Protein AF-A0A968VYE6-F1 (afdb_monomer)

Nearest PDB structures (foldseek):
  5a42-assembly1_A  TM=6.816E-01  e=8.548E-11  Escherichia coli K-12
  8oq3-assembly1_D  TM=4.660E-01  e=2.026E-05  Homo sapiens
  3pvm-assembly2_C  TM=3.389E-01  e=1.566E-04  Homo sapiens
  5i5k-assembly1_B  TM=4.765E-01  e=7.144E-03  Homo sapiens
  3cu7-assembly3_A  TM=3.203E-01  e=6.344E-04  Homo sapiens

pLDDT: mean 84.76, std 14.35, range [41.06, 97.88]

Secondary structure (DSSP, 8-state):
--SEEEEEEP---SEEEEEEEE-SS-EEEEEEEEE-SS-EEEEEE--GGG-SEEEEEEEEE--SS---SSS-SEEEEEEEEE---GGGB--EEEE--SS--TTSEEEEEEEETT---EEEEEEEEEHHHHHTTTPPPP-HHHHHTPPPP--PPP---HHHHH-SS------PPPP----PPPPPPPP--------EEEEEEEEE-TT-EEEEEEE--S--S-EEEEEEEEETTEEEEEEEEE-

Mean predicted aligned error: 10.65 Å

Radius of gyration: 27.83 Å; Cα contacts (8 Å, |Δi|>4): 464; chains: 1; bounding box: 54×51×74 Å

Foldseek 3Di:
DFDKDKAKDPQPAWWKKWKWKAAQPDTPDIDIDTDHGDIDMDIDTDDPVQAQKIKIKIKTAHDPPDDPDPDQRIDIDIDMDGDDDPVQAWAKDWDWDQADDAQDKTKIKIATPQQDKKWKKKKKWFVVVCVVVVNDQDWVLCVLRPGRDNNDDDDDCSCVVVDPDDDDDDDDDDDDDDDDDDDDDDDDDPDDDTDIDMDDRDIRHGPDMDMDIDHHHPDDHKMKMKMWIDDPSHTYIDIDMHD

Structure (mmCIF, N/CA/C/O backbone):
data_AF-A0A968VYE6-F1
#
_entry.id   AF-A0A968VYE6-F1
#
loop_
_atom_site.group_PDB
_atom_site.id
_atom_site.type_symbol
_atom_site.label_atom_id
_atom_site.label_alt_id
_atom_site.label_comp_id
_atom_site.label_asym_id
_atom_site.label_entity_id
_atom_site.label_seq_id
_atom_site.pdbx_PDB_ins_code
_atom_site.Cartn_x
_atom_site.Cartn_y
_atom_site.Cartn_z
_atom_site.occupancy
_atom_site.B_iso_or_equiv
_atom_site.auth_seq_id
_atom_site.auth_comp_id
_atom_site.auth_asym_id
_atom_site.auth_atom_id
_atom_site.pdbx_PDB_model_num
ATOM 1 N N . MET A 1 1 ? 4.631 9.268 -4.731 1.00 83.56 1 MET A N 1
ATOM 2 C CA . MET A 1 1 ? 4.180 9.920 -5.988 1.00 83.56 1 MET A CA 1
ATOM 3 C C . MET A 1 1 ? 4.784 11.310 -6.104 1.00 83.56 1 MET A C 1
ATOM 5 O O . MET A 1 1 ? 5.168 11.874 -5.091 1.00 83.56 1 MET A O 1
ATOM 9 N N . GLY A 1 2 ? 4.872 11.872 -7.310 1.00 85.38 2 GLY A N 1
ATOM 10 C CA . GLY A 1 2 ? 5.348 13.242 -7.545 1.00 85.38 2 GLY A CA 1
ATOM 11 C C . GLY A 1 2 ? 6.871 13.412 -7.574 1.00 85.38 2 GLY A C 1
ATOM 12 O O . GLY A 1 2 ? 7.346 14.407 -8.118 1.00 85.38 2 GLY A O 1
ATOM 13 N N . GLU A 1 3 ? 7.612 12.435 -7.058 1.00 89.88 3 GLU A N 1
ATOM 14 C CA . GLU A 1 3 ? 9.075 12.385 -7.074 1.00 89.88 3 GLU A CA 1
ATOM 15 C C . GLU A 1 3 ? 9.629 12.033 -8.462 1.00 89.88 3 GLU A C 1
ATOM 17 O O . GLU A 1 3 ? 8.974 11.361 -9.269 1.00 89.88 3 GLU A O 1
ATOM 22 N N . GLU A 1 4 ? 10.848 12.498 -8.740 1.00 93.44 4 GLU A N 1
ATOM 23 C CA . GLU A 1 4 ? 11.589 12.107 -9.936 1.00 93.44 4 GLU A CA 1
ATOM 24 C C . GLU A 1 4 ? 12.325 10.790 -9.678 1.00 93.44 4 GLU A C 1
ATOM 26 O O . GLU A 1 4 ? 13.185 10.688 -8.804 1.00 93.44 4 GLU A O 1
ATOM 31 N N . VAL A 1 5 ? 11.999 9.781 -10.476 1.00 93.38 5 VAL A N 1
ATOM 32 C CA . VAL A 1 5 ? 12.692 8.499 -10.484 1.00 93.38 5 VAL A CA 1
ATOM 33 C C . VAL A 1 5 ? 13.907 8.617 -11.389 1.00 93.38 5 VAL A C 1
ATOM 35 O O . VAL A 1 5 ? 13.796 9.053 -12.533 1.00 93.38 5 VAL A O 1
ATOM 38 N N . GLN A 1 6 ? 15.064 8.196 -10.886 1.00 93.56 6 GLN A N 1
ATOM 39 C CA . GLN A 1 6 ? 16.345 8.288 -11.575 1.00 93.56 6 GLN A CA 1
ATOM 40 C C . GLN A 1 6 ? 16.990 6.903 -11.688 1.00 93.56 6 GLN A C 1
ATOM 42 O O . GLN A 1 6 ? 17.335 6.282 -10.686 1.00 93.56 6 GLN A O 1
ATOM 47 N N . ILE A 1 7 ? 17.165 6.417 -12.918 1.00 91.56 7 ILE A N 1
ATOM 48 C CA . ILE A 1 7 ? 17.701 5.082 -13.209 1.00 91.56 7 ILE A CA 1
ATOM 49 C C . ILE A 1 7 ? 19.026 5.228 -13.935 1.00 91.56 7 ILE A C 1
ATOM 51 O O . ILE A 1 7 ? 19.075 5.710 -15.067 1.00 91.56 7 ILE A O 1
ATOM 55 N N . LYS A 1 8 ? 20.101 4.778 -13.292 1.00 91.56 8 LYS A N 1
ATOM 56 C CA . LYS A 1 8 ? 21.429 4.731 -13.904 1.00 91.56 8 LYS A CA 1
ATOM 57 C C . LYS A 1 8 ? 21.532 3.521 -14.822 1.00 91.56 8 LYS A C 1
ATOM 59 O O . LYS A 1 8 ? 21.244 2.397 -14.418 1.00 91.56 8 LYS A O 1
ATOM 64 N N . LEU A 1 9 ? 21.957 3.762 -16.054 1.00 88.06 9 LEU A N 1
ATOM 65 C CA . LEU A 1 9 ? 22.190 2.725 -17.043 1.00 88.06 9 LEU A CA 1
ATOM 66 C C . LEU A 1 9 ? 23.624 2.189 -16.909 1.00 88.06 9 LEU A C 1
ATOM 68 O O . LEU A 1 9 ? 24.560 2.982 -16.763 1.00 88.06 9 LEU A O 1
ATOM 72 N N . PRO A 1 10 ? 23.832 0.864 -16.997 1.00 82.38 10 PRO A N 1
ATOM 73 C CA . PRO A 1 10 ? 25.169 0.291 -17.082 1.00 82.38 10 PRO A CA 1
ATOM 74 C C . PRO A 1 10 ? 25.929 0.812 -18.306 1.00 82.38 10 PRO A C 1
ATOM 76 O O . PRO A 1 10 ? 25.328 1.107 -19.344 1.00 82.38 10 PRO A O 1
ATOM 79 N N . LYS A 1 11 ? 27.265 0.851 -18.217 1.00 81.25 11 LYS A N 1
ATOM 80 C CA . LYS A 1 11 ? 28.157 1.278 -19.308 1.00 81.25 11 LYS A CA 1
ATOM 81 C C . LYS A 1 11 ? 28.069 0.311 -20.496 1.00 81.25 11 LYS A C 1
ATOM 83 O O . LYS A 1 11 ? 28.798 -0.679 -20.580 1.00 81.25 11 LYS A O 1
ATOM 88 N N . SER A 1 12 ? 27.157 0.611 -21.413 1.00 74.50 12 SER A N 1
ATOM 89 C CA . SER A 1 12 ? 26.724 -0.262 -22.512 1.00 74.50 12 SER A CA 1
ATOM 90 C C . SER A 1 12 ? 27.320 0.122 -23.875 1.00 74.50 12 SER A C 1
ATOM 92 O O . SER A 1 12 ? 27.357 -0.737 -24.747 1.00 74.50 12 SER A O 1
ATOM 94 N N . GLY A 1 13 ? 27.917 1.315 -24.005 1.00 81.50 13 GLY A N 1
ATOM 95 C CA . GLY A 1 13 ? 28.489 1.833 -25.260 1.00 81.50 13 GLY A CA 1
ATOM 96 C C . GLY A 1 13 ? 27.472 2.650 -26.065 1.00 81.50 13 GLY A C 1
ATOM 97 O O . GLY A 1 13 ? 26.336 2.832 -25.628 1.00 81.50 13 GLY A O 1
ATOM 98 N N . VAL A 1 14 ? 27.852 3.155 -27.240 1.00 87.50 14 VAL A N 1
ATOM 99 C CA . VAL A 1 14 ? 26.938 3.959 -28.074 1.00 87.50 14 VAL A CA 1
ATOM 100 C C . VAL A 1 14 ? 25.758 3.115 -28.561 1.00 87.50 14 VAL A C 1
ATOM 102 O O . VAL A 1 14 ? 25.940 1.986 -29.005 1.00 87.50 14 VAL A O 1
ATOM 105 N N . GLY A 1 15 ? 24.535 3.633 -28.490 1.00 88.94 15 GLY A N 1
ATOM 106 C CA . GLY A 1 15 ? 23.352 2.946 -29.015 1.00 88.94 15 GLY A CA 1
ATOM 107 C C . GLY A 1 15 ? 22.057 3.663 -28.670 1.00 88.94 15 GLY A C 1
ATOM 108 O O . GLY A 1 15 ? 22.067 4.842 -28.326 1.00 88.94 15 GLY A O 1
ATOM 109 N N . ARG A 1 16 ? 20.931 2.955 -28.755 1.00 92.12 16 ARG A N 1
ATOM 110 C CA . ARG A 1 16 ? 19.620 3.490 -28.361 1.00 92.12 16 ARG A CA 1
ATOM 111 C C . ARG A 1 16 ? 18.963 2.582 -27.339 1.00 92.12 16 ARG A C 1
ATOM 113 O O . ARG A 1 16 ? 19.043 1.364 -27.445 1.00 92.12 16 ARG A O 1
ATOM 120 N N . VAL A 1 17 ? 18.300 3.182 -26.362 1.00 93.44 17 VAL A N 1
ATOM 121 C CA . VAL A 1 17 ? 17.559 2.491 -25.309 1.00 93.44 17 VAL A CA 1
ATOM 122 C C . VAL A 1 17 ? 16.081 2.791 -25.483 1.00 93.44 17 VAL A C 1
ATOM 124 O O . VAL A 1 17 ? 15.668 3.948 -25.411 1.00 93.44 17 VAL A O 1
ATOM 127 N N . LEU A 1 18 ? 15.280 1.754 -25.703 1.00 93.94 18 LEU A N 1
ATOM 128 C CA . LEU A 1 18 ? 13.836 1.822 -25.539 1.00 93.94 18 LEU A CA 1
ATOM 129 C C . LEU A 1 18 ? 13.527 1.660 -24.054 1.00 93.94 18 LEU A C 1
ATOM 131 O O . LEU A 1 18 ? 13.816 0.618 -23.464 1.00 93.94 18 LEU A O 1
ATOM 135 N N . VAL A 1 19 ? 12.948 2.695 -23.464 1.00 94.81 19 VAL A N 1
ATOM 136 C CA . VAL A 1 19 ? 12.438 2.689 -22.096 1.00 94.81 19 VAL A CA 1
ATOM 137 C C . VAL A 1 19 ? 10.946 2.428 -22.168 1.00 94.81 19 VAL A C 1
ATOM 139 O O . VAL A 1 19 ? 10.239 3.192 -22.816 1.00 94.81 19 VAL A O 1
ATOM 142 N N . SER A 1 20 ? 10.475 1.379 -21.503 1.00 94.31 20 SER A N 1
ATOM 143 C CA . SER A 1 20 ? 9.052 1.088 -21.322 1.00 94.31 20 SER A CA 1
ATOM 144 C C . SER A 1 20 ? 8.751 1.019 -19.830 1.00 94.31 20 SER A C 1
ATOM 146 O O . SER A 1 20 ? 9.426 0.320 -19.079 1.00 94.31 20 SER A O 1
ATOM 148 N N . ILE A 1 21 ? 7.781 1.807 -19.385 1.00 94.88 21 ILE A N 1
ATOM 149 C CA . ILE A 1 21 ? 7.281 1.832 -18.014 1.00 94.88 21 ILE A CA 1
ATOM 150 C C . ILE A 1 21 ? 5.950 1.097 -18.032 1.00 94.88 21 ILE A C 1
ATOM 152 O O . ILE A 1 21 ? 5.020 1.495 -18.733 1.00 94.88 21 ILE A O 1
ATOM 156 N N . GLU A 1 22 ? 5.876 0.013 -17.281 1.00 92.50 22 GLU A N 1
ATOM 157 C CA . GLU A 1 22 ? 4.854 -1.015 -17.418 1.00 92.50 22 GLU A CA 1
ATOM 158 C C . GLU A 1 22 ? 4.248 -1.327 -16.050 1.00 92.50 22 GLU A C 1
ATOM 160 O O . GLU A 1 22 ? 4.963 -1.447 -15.058 1.00 92.50 22 GLU A O 1
ATOM 165 N N . SER A 1 23 ? 2.926 -1.444 -15.969 1.00 87.19 23 SER A N 1
ATOM 166 C CA . SER A 1 23 ? 2.232 -1.944 -14.779 1.00 87.19 23 SER A CA 1
ATOM 167 C C . SER A 1 23 ? 1.905 -3.432 -14.934 1.00 87.19 23 SER A C 1
ATOM 169 O O . SER A 1 23 ? 2.322 -4.081 -15.897 1.00 87.19 23 SER A O 1
ATOM 171 N N . GLY A 1 24 ? 1.122 -3.994 -14.008 1.00 80.38 24 GLY A N 1
ATOM 172 C CA . GLY A 1 24 ? 0.641 -5.365 -14.144 1.00 80.38 24 GLY A CA 1
ATOM 173 C C . GLY A 1 24 ? -0.252 -5.606 -15.365 1.00 80.38 24 GLY A C 1
ATOM 174 O O . GLY A 1 24 ? -0.393 -6.745 -15.792 1.00 80.38 24 GLY A O 1
ATOM 175 N N . SER A 1 25 ? -0.831 -4.566 -15.968 1.00 81.00 25 SER A N 1
ATOM 176 C CA . SER A 1 25 ? -1.829 -4.725 -17.038 1.00 81.00 25 SER A CA 1
ATOM 177 C C . SER A 1 25 ? -1.671 -3.783 -18.228 1.00 81.00 25 SER A C 1
ATOM 179 O O . SER A 1 25 ? -2.252 -4.045 -19.281 1.00 81.00 25 SER A O 1
ATOM 181 N N . LYS A 1 26 ? -0.903 -2.694 -18.103 1.00 88.19 26 LYS A N 1
ATOM 182 C CA . LYS A 1 26 ? -0.771 -1.689 -19.163 1.00 88.19 26 LYS A CA 1
ATOM 183 C C . LYS A 1 26 ? 0.632 -1.111 -19.251 1.00 88.19 26 LYS A C 1
ATOM 185 O O . LYS A 1 26 ? 1.333 -0.957 -18.254 1.00 88.19 26 LYS A O 1
ATOM 190 N N . MET A 1 27 ? 1.008 -0.716 -20.459 1.00 90.50 27 MET A N 1
ATOM 191 C CA . MET A 1 27 ? 2.173 0.130 -20.680 1.00 90.50 27 MET A CA 1
ATOM 192 C C . MET A 1 27 ? 1.781 1.575 -20.361 1.00 90.50 27 MET A C 1
ATOM 194 O O . MET A 1 27 ? 0.902 2.139 -21.009 1.00 90.50 27 MET A O 1
ATOM 198 N N . VAL A 1 28 ? 2.408 2.153 -19.340 1.00 92.06 28 VAL A N 1
ATOM 199 C CA . VAL A 1 28 ? 2.155 3.522 -18.871 1.00 92.06 28 VAL A CA 1
ATOM 200 C C . VAL A 1 28 ? 2.821 4.532 -19.801 1.00 92.06 28 VAL A C 1
ATOM 202 O O . VAL A 1 28 ? 2.221 5.536 -20.172 1.00 92.06 28 VAL A O 1
ATOM 205 N N . GLN A 1 29 ? 4.067 4.268 -20.194 1.00 92.75 29 GLN A N 1
ATOM 206 C CA . GLN A 1 29 ? 4.830 5.154 -21.068 1.00 92.75 29 GLN A CA 1
ATOM 207 C C . GLN A 1 29 ? 5.914 4.365 -21.798 1.00 92.75 29 GLN A C 1
ATOM 209 O O . GLN A 1 29 ? 6.529 3.481 -21.209 1.00 92.75 29 GLN A O 1
ATOM 214 N N . ALA A 1 30 ? 6.203 4.723 -23.048 1.00 94.25 30 ALA A N 1
ATOM 215 C CA . ALA A 1 30 ? 7.386 4.237 -23.746 1.00 94.25 30 ALA A CA 1
ATOM 216 C C . ALA A 1 30 ? 8.053 5.350 -24.553 1.00 94.25 30 ALA A C 1
ATOM 218 O O . ALA A 1 30 ? 7.375 6.187 -25.150 1.00 94.25 30 ALA A O 1
ATOM 219 N N . PHE A 1 31 ? 9.383 5.377 -24.560 1.00 94.75 31 PHE A N 1
ATOM 220 C CA . PHE A 1 31 ? 10.159 6.352 -25.322 1.00 94.75 31 PHE A CA 1
ATOM 221 C C . PHE A 1 31 ? 11.573 5.855 -25.613 1.00 94.75 31 PHE A C 1
ATOM 223 O O . PHE A 1 31 ? 12.133 5.026 -24.897 1.00 94.75 31 PHE A O 1
ATOM 230 N N . TRP A 1 32 ? 12.165 6.399 -26.672 1.00 93.75 32 TRP A N 1
ATOM 231 C CA . TRP A 1 32 ? 13.559 6.152 -27.017 1.00 93.75 32 TRP A CA 1
ATOM 232 C C . TRP A 1 32 ? 14.469 7.190 -26.374 1.00 93.75 32 TRP A C 1
ATOM 234 O O . TRP A 1 32 ? 14.150 8.379 -26.347 1.00 93.75 32 TRP A O 1
ATOM 244 N N . LYS A 1 33 ? 15.635 6.739 -25.921 1.00 92.56 33 LYS A N 1
ATOM 245 C CA . LYS A 1 33 ? 16.728 7.586 -25.459 1.00 92.56 33 LYS A CA 1
ATOM 246 C C . LYS A 1 33 ? 18.030 7.151 -26.117 1.00 92.56 33 LYS A C 1
ATOM 248 O O . LYS A 1 33 ? 18.324 5.960 -26.183 1.00 92.56 33 LYS A O 1
ATOM 253 N N . ASP A 1 34 ? 18.809 8.112 -26.590 1.00 90.75 34 ASP A N 1
ATOM 254 C CA . ASP A 1 34 ? 20.142 7.826 -27.109 1.00 90.75 34 ASP A CA 1
ATOM 255 C C . ASP A 1 34 ? 21.107 7.557 -25.942 1.00 90.75 34 ASP A C 1
ATOM 257 O O . ASP A 1 34 ? 21.011 8.177 -24.880 1.00 90.75 34 ASP A O 1
ATOM 261 N N . ASN A 1 35 ? 22.008 6.597 -26.132 1.00 89.25 35 ASN A N 1
ATOM 262 C CA . ASN A 1 35 ? 22.995 6.161 -25.152 1.00 89.25 35 ASN A CA 1
ATOM 263 C C . ASN A 1 35 ? 24.382 6.524 -25.678 1.00 89.25 35 ASN A C 1
ATOM 265 O O . ASN A 1 35 ? 24.764 6.080 -26.762 1.00 89.25 35 ASN A O 1
ATOM 269 N N . ALA A 1 36 ? 25.117 7.334 -24.924 1.00 85.81 36 ALA A N 1
ATOM 270 C CA . ALA A 1 36 ? 26.491 7.709 -25.241 1.00 85.81 36 ALA A CA 1
ATOM 271 C C . ALA A 1 36 ? 27.499 6.794 -24.525 1.00 85.81 36 ALA A C 1
ATOM 273 O O . ALA A 1 36 ? 27.137 6.000 -23.655 1.00 85.81 36 ALA A O 1
ATOM 274 N N . GLU A 1 37 ? 28.784 6.913 -24.854 1.00 79.56 37 GLU A N 1
ATOM 275 C CA . GLU A 1 37 ? 29.834 6.293 -24.042 1.00 79.56 37 GLU A CA 1
ATOM 276 C C . GLU A 1 37 ? 29.884 6.916 -22.641 1.00 79.56 37 GLU A C 1
ATOM 278 O O . GLU A 1 37 ? 29.828 8.133 -22.482 1.00 79.56 37 GLU A O 1
ATOM 283 N N . GLY A 1 38 ? 29.994 6.068 -21.614 1.00 80.62 38 GLY A N 1
ATOM 284 C CA . GLY A 1 38 ? 30.024 6.489 -20.213 1.00 80.62 38 GLY A CA 1
ATOM 285 C C . GLY A 1 38 ? 28.731 6.199 -19.450 1.00 80.62 38 GLY A C 1
ATOM 286 O O . GLY A 1 38 ? 28.032 5.220 -19.722 1.00 80.62 38 GLY A O 1
ATOM 287 N N . GLU A 1 39 ? 28.466 7.005 -18.421 1.00 81.38 39 GLU A N 1
ATOM 288 C CA . GLU A 1 39 ? 27.277 6.870 -17.577 1.00 81.38 39 GLU A CA 1
ATOM 289 C C . GLU A 1 39 ? 26.091 7.584 -18.219 1.00 81.38 39 GLU A C 1
ATOM 291 O O . GLU A 1 39 ? 26.138 8.780 -18.494 1.00 81.38 39 GLU A O 1
ATOM 296 N N . ASN A 1 40 ? 25.011 6.839 -18.434 1.00 88.19 40 ASN A N 1
ATOM 297 C CA . ASN A 1 40 ? 23.752 7.376 -18.927 1.00 88.19 40 ASN A CA 1
ATOM 298 C C . ASN A 1 40 ? 22.684 7.172 -17.856 1.00 88.19 40 ASN A C 1
ATOM 300 O O . ASN A 1 40 ? 22.774 6.272 -17.021 1.00 88.19 40 ASN A O 1
ATOM 304 N N . GLN A 1 41 ? 21.649 7.998 -17.890 1.00 91.12 41 GLN A N 1
ATOM 305 C CA . GLN A 1 41 ? 20.571 7.942 -16.915 1.00 91.12 41 GLN A CA 1
ATOM 306 C C . GLN A 1 41 ? 19.230 8.140 -17.599 1.00 91.12 41 GLN A C 1
ATOM 308 O O . GLN A 1 41 ? 19.123 8.939 -18.520 1.00 91.12 41 GLN A O 1
ATOM 313 N N . VAL A 1 42 ? 18.195 7.456 -17.135 1.00 90.94 42 VAL A N 1
ATOM 314 C CA . VAL A 1 42 ? 16.800 7.713 -17.501 1.00 90.94 42 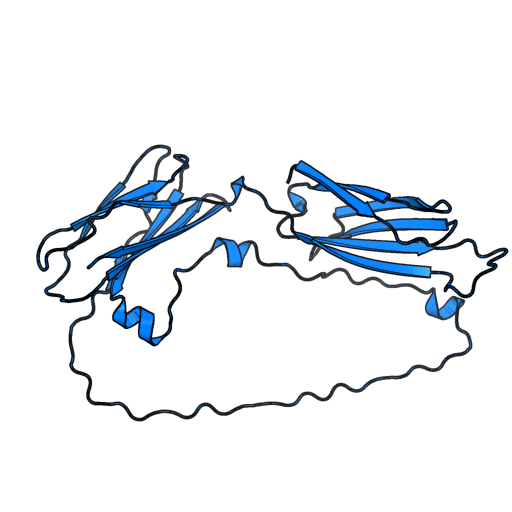VAL A CA 1
ATOM 315 C C . VAL A 1 42 ? 16.113 8.347 -16.301 1.00 90.94 42 VAL A C 1
ATOM 317 O O . VAL A 1 42 ? 16.311 7.886 -15.177 1.00 90.94 42 VAL A O 1
ATOM 320 N N . SER A 1 43 ? 15.318 9.391 -16.527 1.00 92.69 43 SER A N 1
ATOM 321 C CA . SER A 1 43 ? 14.443 9.928 -15.491 1.00 92.69 43 SER A CA 1
ATOM 322 C C . SER A 1 43 ? 13.013 10.082 -15.978 1.00 92.69 43 SER A C 1
ATOM 324 O O . SER A 1 43 ? 12.757 10.274 -17.169 1.00 92.69 43 SER A O 1
ATOM 326 N N . PHE A 1 44 ? 12.079 9.926 -15.047 1.00 92.19 44 PHE A N 1
ATOM 327 C CA . PHE A 1 44 ? 10.657 10.160 -15.253 1.00 92.19 44 PHE A CA 1
ATOM 328 C C . PHE A 1 44 ? 9.999 10.500 -13.917 1.00 92.19 44 PHE A C 1
ATOM 330 O O . PHE A 1 44 ? 10.529 10.203 -12.846 1.00 92.19 44 PHE A O 1
ATOM 337 N N . LYS A 1 45 ? 8.827 11.127 -13.970 1.00 93.81 45 LYS A N 1
ATOM 338 C CA . LYS A 1 45 ? 8.071 11.496 -12.773 1.00 93.81 45 LYS A CA 1
ATOM 339 C C . LYS A 1 45 ? 7.139 10.357 -12.364 1.00 93.81 45 LYS A C 1
ATOM 341 O O . LYS A 1 45 ? 6.398 9.854 -13.204 1.00 93.81 45 LYS A O 1
ATOM 346 N N . ALA A 1 46 ? 7.132 9.993 -11.083 1.00 93.38 46 ALA A N 1
ATOM 347 C CA . ALA A 1 46 ? 6.191 9.011 -10.554 1.00 93.38 46 ALA A CA 1
ATOM 348 C C . ALA A 1 46 ? 4.766 9.594 -10.516 1.00 93.38 46 ALA A C 1
ATOM 350 O O . ALA A 1 46 ? 4.507 10.554 -9.783 1.00 93.38 46 ALA A O 1
ATOM 351 N N . THR A 1 47 ? 3.843 9.025 -11.292 1.00 91.44 47 THR A N 1
ATOM 352 C CA . THR A 1 47 ? 2.432 9.452 -11.359 1.00 91.44 47 THR A CA 1
ATOM 353 C C . THR A 1 47 ? 1.515 8.540 -10.544 1.00 91.44 47 THR A C 1
ATOM 355 O O . THR A 1 47 ? 1.949 7.512 -10.022 1.00 91.44 47 THR A O 1
ATOM 358 N N . GLU A 1 48 ? 0.239 8.921 -10.430 1.00 88.00 48 GLU A N 1
ATOM 359 C CA . GLU A 1 48 ? -0.772 8.148 -9.700 1.00 88.00 48 GLU A CA 1
ATOM 360 C C . GLU A 1 48 ? -0.986 6.748 -10.285 1.00 88.00 48 GLU A C 1
ATOM 362 O O . GLU A 1 48 ? -0.983 5.749 -9.571 1.00 88.00 48 GLU A O 1
ATOM 367 N N . GLU A 1 49 ? -1.031 6.667 -11.615 1.00 88.19 49 GLU A N 1
ATOM 368 C CA . GLU A 1 49 ? -1.214 5.423 -12.366 1.00 88.19 49 GLU A CA 1
ATOM 369 C C . GLU A 1 49 ? -0.094 4.387 -12.185 1.00 88.19 49 GLU A C 1
ATOM 371 O O . GLU A 1 49 ? -0.213 3.271 -12.690 1.00 88.19 49 GLU A O 1
ATOM 376 N N . MET A 1 50 ? 1.009 4.761 -11.529 1.00 91.94 50 MET A N 1
ATOM 377 C CA . MET A 1 50 ? 2.149 3.881 -11.285 1.00 91.94 50 MET A CA 1
ATOM 378 C C . MET A 1 50 ? 2.074 3.154 -9.933 1.00 91.94 50 MET A C 1
ATOM 380 O O . MET A 1 50 ? 2.959 2.355 -9.628 1.00 91.94 50 MET A O 1
ATOM 384 N N . SER A 1 51 ? 1.063 3.439 -9.109 1.00 90.62 51 SER A N 1
ATOM 385 C CA . SER A 1 51 ? 0.829 2.748 -7.837 1.00 90.62 51 SER A CA 1
ATOM 386 C C . SER A 1 51 ? 0.027 1.459 -8.050 1.00 90.62 51 SER A C 1
ATOM 388 O O . SER A 1 51 ? -0.865 1.457 -8.897 1.00 90.62 51 SER A O 1
ATOM 390 N N . PRO A 1 52 ? 0.311 0.365 -7.314 1.00 91.56 52 PRO A N 1
ATOM 391 C CA . PRO A 1 52 ? 1.274 0.230 -6.206 1.00 91.56 52 PRO A CA 1
ATOM 392 C C . PRO A 1 52 ? 2.738 0.062 -6.649 1.00 91.56 52 PRO A C 1
ATOM 394 O O . PRO A 1 52 ? 3.672 0.287 -5.869 1.00 91.56 52 PRO A O 1
ATOM 397 N N . ASN A 1 53 ? 2.967 -0.315 -7.907 1.00 93.56 53 ASN A N 1
ATOM 398 C CA . ASN A 1 53 ? 4.295 -0.407 -8.499 1.00 93.56 53 ASN A CA 1
ATOM 399 C C . ASN A 1 53 ? 4.255 -0.391 -10.027 1.00 93.56 53 ASN A C 1
ATOM 401 O O . ASN A 1 53 ? 3.277 -0.787 -10.654 1.00 93.56 53 ASN A O 1
ATOM 405 N N . VAL A 1 54 ? 5.403 -0.061 -10.612 1.00 94.44 54 VAL A N 1
ATOM 406 C CA . VAL A 1 54 ? 5.689 -0.234 -12.039 1.00 94.44 54 VAL A CA 1
ATOM 407 C C . VAL A 1 54 ? 6.991 -0.986 -12.239 1.00 94.44 54 VAL A C 1
ATOM 409 O O . VAL A 1 54 ? 7.826 -1.099 -11.342 1.00 94.44 54 VAL A O 1
ATOM 412 N N . TYR A 1 55 ? 7.164 -1.506 -13.438 1.00 94.25 55 TYR A N 1
ATOM 413 C CA . TYR A 1 55 ? 8.375 -2.116 -13.934 1.00 94.25 55 TYR A CA 1
ATOM 414 C C . TYR A 1 55 ? 8.937 -1.228 -15.030 1.00 94.25 55 TYR A C 1
ATOM 416 O O . TYR A 1 55 ? 8.222 -0.807 -15.935 1.00 94.25 55 TYR A O 1
ATOM 424 N N . VAL A 1 56 ? 10.227 -0.938 -14.949 1.00 94.00 56 VAL A N 1
ATOM 425 C CA . VAL A 1 56 ? 10.940 -0.262 -16.024 1.00 94.00 56 VAL A CA 1
ATOM 426 C C . VAL A 1 56 ? 11.668 -1.321 -16.823 1.00 94.00 56 VAL A C 1
ATOM 428 O O . VAL A 1 56 ? 12.644 -1.906 -16.351 1.00 94.00 56 VAL A O 1
ATOM 431 N N . HIS A 1 57 ? 11.151 -1.578 -18.017 1.00 92.69 57 HIS A N 1
ATOM 432 C CA . HIS A 1 57 ? 11.724 -2.461 -19.010 1.00 92.69 57 HIS A CA 1
ATOM 433 C C . HIS A 1 57 ? 12.590 -1.638 -19.967 1.00 92.69 57 HIS A C 1
ATOM 435 O O . HIS A 1 57 ? 12.115 -0.782 -20.714 1.00 92.69 57 HIS A O 1
ATOM 441 N N . LEU A 1 58 ? 13.891 -1.892 -19.938 1.00 92.94 58 LEU A N 1
ATOM 442 C CA . LEU A 1 58 ? 14.880 -1.233 -20.777 1.00 92.94 58 LEU A CA 1
ATOM 443 C C . LEU A 1 58 ? 15.342 -2.210 -21.844 1.00 92.94 58 LEU A C 1
ATOM 445 O O . LEU A 1 58 ? 15.746 -3.321 -21.520 1.00 92.94 58 LEU A O 1
ATOM 449 N N . THR A 1 59 ? 15.327 -1.792 -23.106 1.00 91.31 59 THR A N 1
ATOM 450 C CA . THR A 1 59 ? 15.944 -2.535 -24.211 1.00 91.31 59 THR A CA 1
ATOM 451 C C . THR A 1 59 ? 16.988 -1.660 -24.872 1.00 91.31 59 THR A C 1
ATOM 453 O O . THR A 1 59 ? 16.654 -0.687 -25.540 1.00 91.31 59 THR A O 1
ATOM 456 N N . TYR A 1 60 ? 18.256 -1.997 -24.683 1.00 90.69 60 TYR A N 1
ATOM 457 C CA . TYR A 1 60 ? 19.372 -1.366 -25.369 1.00 90.69 60 TYR A CA 1
ATOM 458 C C . TYR A 1 60 ? 19.647 -2.089 -26.686 1.00 90.69 60 TYR A C 1
ATOM 460 O O . TYR A 1 60 ? 19.718 -3.318 -26.718 1.00 90.69 60 TYR A O 1
ATOM 468 N N . VAL A 1 61 ? 19.831 -1.322 -27.756 1.00 89.31 61 VAL A N 1
ATOM 469 C CA . VAL A 1 61 ? 20.213 -1.807 -29.082 1.00 89.31 61 VAL A CA 1
ATOM 470 C C . VAL A 1 61 ? 21.451 -1.042 -29.536 1.00 89.31 61 VAL A C 1
ATOM 472 O O . VAL A 1 61 ? 21.418 0.188 -29.656 1.00 89.31 61 VAL A O 1
ATOM 475 N N . GLN A 1 62 ? 22.538 -1.769 -29.791 1.00 86.31 62 GLN A N 1
ATOM 476 C CA . GLN A 1 62 ? 23.763 -1.188 -30.341 1.00 86.31 62 GLN A CA 1
ATOM 477 C C . GLN A 1 62 ? 23.727 -1.132 -31.877 1.00 86.31 62 GLN A C 1
ATOM 479 O O . GLN A 1 62 ? 23.020 -1.924 -32.510 1.00 86.31 62 GLN A O 1
ATOM 484 N N . PRO A 1 63 ? 24.471 -0.206 -32.508 1.00 84.12 63 PRO A N 1
ATOM 485 C CA . PRO A 1 63 ? 24.610 -0.165 -33.958 1.00 84.12 63 PRO A CA 1
ATOM 486 C C . PRO A 1 63 ? 25.151 -1.490 -34.515 1.00 84.12 63 PRO A C 1
ATOM 488 O O . PRO A 1 63 ? 26.112 -2.042 -33.999 1.00 84.12 63 PRO A O 1
ATOM 491 N N . HIS A 1 64 ? 24.567 -1.985 -35.608 1.00 76.06 64 HIS A N 1
ATOM 492 C CA . HIS A 1 64 ? 24.981 -3.253 -36.231 1.00 76.06 64 HIS A CA 1
ATOM 493 C C . HIS A 1 64 ? 26.328 -3.155 -36.980 1.00 76.06 64 HIS A C 1
ATOM 495 O O . HIS A 1 64 ? 26.982 -4.162 -37.241 1.00 76.06 64 HIS A O 1
ATOM 501 N N . LYS A 1 65 ? 26.741 -1.952 -37.400 1.00 66.44 65 LYS A N 1
ATOM 502 C CA . LYS A 1 65 ? 28.011 -1.740 -38.109 1.00 66.44 65 LYS A CA 1
ATOM 503 C C . LYS A 1 65 ? 29.101 -1.379 -37.101 1.00 66.44 65 LYS A C 1
ATOM 505 O O . LYS A 1 65 ? 28.942 -0.393 -36.393 1.00 66.44 65 LYS A O 1
ATOM 510 N N . ASN A 1 66 ? 30.206 -2.126 -37.125 1.00 55.28 66 ASN A N 1
ATOM 511 C CA . ASN A 1 66 ? 31.431 -1.891 -36.346 1.00 55.28 66 ASN A CA 1
ATOM 512 C C . ASN A 1 66 ? 31.262 -2.079 -34.830 1.00 55.28 66 ASN A C 1
ATOM 514 O O . ASN A 1 66 ? 31.501 -1.163 -34.047 1.00 55.28 66 ASN A O 1
ATOM 518 N N . VAL A 1 67 ? 30.855 -3.279 -34.414 1.00 58.75 67 VAL A N 1
ATOM 519 C CA . VAL A 1 67 ? 30.850 -3.646 -32.996 1.00 58.75 67 VAL A CA 1
ATOM 520 C C . VAL A 1 67 ? 32.235 -4.184 -32.624 1.00 58.75 67 VAL A C 1
ATOM 522 O O . VAL A 1 67 ? 32.526 -5.353 -32.843 1.00 58.75 67 VAL A O 1
ATOM 525 N N . GLU A 1 68 ? 33.109 -3.336 -32.078 1.00 65.25 68 GLU A N 1
ATOM 526 C CA . GLU A 1 68 ? 34.404 -3.746 -31.496 1.00 65.25 68 GLU A CA 1
ATOM 527 C C . GLU A 1 68 ? 34.230 -4.305 -30.065 1.00 65.25 68 GLU A C 1
ATOM 529 O O . GLU A 1 68 ? 34.967 -3.958 -29.143 1.00 65.25 68 GLU A O 1
ATOM 534 N N . ASN A 1 69 ? 33.189 -5.109 -29.827 1.00 69.62 69 ASN A N 1
ATOM 535 C CA . ASN A 1 69 ? 32.934 -5.737 -28.530 1.00 69.62 69 ASN A CA 1
ATOM 536 C C . ASN A 1 69 ? 32.158 -7.061 -28.674 1.00 69.62 69 ASN A C 1
ATOM 538 O O . ASN A 1 69 ? 31.431 -7.258 -29.643 1.00 69.62 69 ASN A O 1
ATOM 542 N N . ASP A 1 70 ? 32.262 -7.937 -27.671 1.00 70.25 70 ASP A N 1
ATOM 543 C CA . ASP A 1 70 ? 31.603 -9.257 -27.659 1.00 70.25 70 ASP A CA 1
ATOM 544 C C . ASP A 1 70 ? 30.162 -9.225 -27.104 1.00 70.25 70 ASP A C 1
ATOM 546 O O . ASP A 1 70 ? 29.611 -10.251 -26.696 1.00 70.25 70 ASP A O 1
ATOM 550 N N . ARG A 1 71 ? 29.532 -8.046 -27.001 1.00 75.00 71 ARG A N 1
ATOM 551 C CA . ARG A 1 71 ? 28.186 -7.928 -26.418 1.00 75.00 71 ARG A CA 1
ATOM 552 C C . ARG A 1 71 ? 27.123 -8.277 -27.462 1.00 75.00 71 ARG A C 1
ATOM 554 O O . ARG A 1 71 ? 27.274 -7.929 -28.632 1.00 75.00 71 ARG A O 1
ATOM 561 N N . PRO A 1 72 ? 25.991 -8.874 -27.051 1.00 78.00 72 PRO A N 1
ATOM 562 C CA . PRO A 1 72 ? 24.845 -9.062 -27.933 1.00 78.00 72 PRO A CA 1
ATOM 563 C C . PRO A 1 72 ? 24.355 -7.744 -28.545 1.00 78.00 72 PRO A C 1
ATOM 565 O O . PRO A 1 72 ? 24.396 -6.696 -27.901 1.00 78.00 72 PRO A O 1
ATOM 568 N N . ILE A 1 73 ? 23.806 -7.791 -29.765 1.00 81.69 73 ILE A N 1
ATOM 569 C CA . ILE A 1 73 ? 23.218 -6.609 -30.427 1.00 81.69 73 ILE A CA 1
ATOM 570 C C . ILE A 1 73 ? 22.094 -5.960 -29.601 1.00 81.69 73 ILE A C 1
ATOM 572 O O . ILE A 1 73 ? 21.838 -4.761 -29.721 1.00 81.69 73 ILE A O 1
ATOM 576 N N . ARG A 1 74 ? 21.448 -6.756 -28.739 1.00 86.62 74 ARG A N 1
ATOM 577 C CA . ARG A 1 74 ? 20.398 -6.337 -27.819 1.00 86.62 74 ARG A CA 1
ATOM 578 C C . ARG A 1 74 ? 20.735 -6.744 -26.390 1.00 86.62 74 ARG A C 1
ATOM 580 O O . ARG A 1 74 ? 20.981 -7.916 -26.124 1.00 86.62 74 ARG A O 1
ATOM 587 N N . LEU A 1 75 ? 20.626 -5.801 -25.464 1.00 86.44 75 LEU A N 1
ATOM 588 C CA . LEU A 1 75 ? 20.590 -6.066 -24.028 1.00 86.44 75 LEU A CA 1
ATOM 589 C C . LEU A 1 75 ? 19.234 -5.629 -23.484 1.00 86.44 75 LEU A C 1
ATOM 591 O O . LEU A 1 75 ? 18.630 -4.692 -24.004 1.00 86.44 75 LEU A O 1
ATOM 595 N N . TYR A 1 76 ? 18.753 -6.281 -22.433 1.00 89.25 76 TYR A N 1
ATOM 596 C CA . TYR A 1 76 ? 17.552 -5.832 -21.744 1.00 89.25 76 TYR A CA 1
ATOM 597 C C . TYR A 1 76 ? 17.711 -5.932 -20.232 1.00 89.25 76 TYR A C 1
ATOM 599 O O . TYR A 1 76 ? 18.539 -6.691 -19.729 1.00 89.25 76 TYR A O 1
ATOM 607 N N . GLY A 1 77 ? 16.926 -5.140 -19.514 1.00 88.88 77 GLY A N 1
ATOM 608 C CA . GLY A 1 77 ? 16.875 -5.153 -18.060 1.00 88.88 77 GLY A CA 1
ATOM 609 C C . GLY A 1 77 ? 15.497 -4.737 -17.582 1.00 88.88 77 GLY A C 1
ATOM 610 O O . GLY A 1 77 ? 14.878 -3.852 -18.169 1.00 88.88 77 GLY A O 1
ATOM 611 N N . VAL A 1 78 ? 15.021 -5.381 -16.521 1.00 91.44 78 VAL A N 1
ATOM 612 C CA . VAL A 1 78 ? 13.720 -5.090 -15.920 1.00 91.44 78 VAL A CA 1
ATOM 613 C C . VAL A 1 78 ? 13.924 -4.823 -14.443 1.00 91.44 78 VAL A C 1
ATOM 615 O O . VAL A 1 78 ? 14.457 -5.670 -13.730 1.00 91.44 78 VAL A O 1
ATOM 618 N N . GLN A 1 79 ? 13.488 -3.655 -13.982 1.00 91.31 79 GLN A N 1
ATOM 619 C CA . GLN A 1 79 ? 13.559 -3.283 -12.573 1.00 91.31 79 GLN A CA 1
ATOM 620 C C . GLN A 1 79 ? 12.181 -2.861 -12.077 1.00 91.31 79 GLN A C 1
ATOM 622 O O . GLN A 1 79 ? 11.531 -2.010 -12.677 1.00 91.31 79 GLN A O 1
ATOM 627 N N . GLN A 1 80 ? 11.749 -3.435 -10.956 1.00 92.50 80 GLN A N 1
ATOM 628 C CA . GLN A 1 80 ? 10.542 -2.984 -10.271 1.00 92.50 80 GLN A CA 1
ATOM 629 C C . GLN A 1 80 ? 10.836 -1.705 -9.482 1.00 92.50 80 GLN A C 1
ATOM 631 O O . GLN A 1 80 ? 11.873 -1.603 -8.820 1.00 92.50 80 GLN A O 1
ATOM 636 N N . ILE A 1 81 ? 9.885 -0.778 -9.501 1.00 92.50 81 ILE A N 1
ATOM 637 C CA . ILE A 1 81 ? 9.877 0.457 -8.730 1.00 92.50 81 ILE A CA 1
ATOM 638 C C . ILE A 1 81 ? 8.551 0.528 -7.975 1.00 92.50 81 ILE A C 1
ATOM 640 O O . ILE A 1 81 ? 7.479 0.539 -8.582 1.00 92.50 81 ILE A O 1
ATOM 644 N N . LYS A 1 82 ? 8.623 0.534 -6.640 1.00 92.94 82 LYS A N 1
ATOM 645 C CA . LYS A 1 82 ? 7.448 0.728 -5.784 1.00 92.94 82 LYS A CA 1
ATOM 646 C C . LYS A 1 82 ? 7.045 2.199 -5.842 1.00 92.94 82 LYS A C 1
ATOM 648 O O . LYS A 1 82 ? 7.898 3.069 -5.672 1.00 92.94 82 LYS A O 1
ATOM 653 N N . VAL A 1 83 ? 5.761 2.469 -6.061 1.00 92.44 83 VAL A N 1
ATOM 654 C CA . VAL A 1 83 ? 5.223 3.831 -6.068 1.00 92.44 83 VAL A CA 1
ATOM 655 C C . VAL A 1 83 ? 4.075 3.901 -5.079 1.00 92.44 83 VAL A C 1
ATOM 657 O O . VAL A 1 83 ? 3.024 3.290 -5.257 1.00 92.44 83 VAL A O 1
ATOM 660 N N . GLU A 1 84 ? 4.296 4.674 -4.026 1.00 91.62 84 GLU A N 1
ATOM 661 C CA . GLU A 1 84 ? 3.346 4.834 -2.934 1.00 91.62 84 GLU A CA 1
ATOM 662 C C . GLU A 1 84 ? 2.665 6.202 -3.006 1.00 91.62 84 GLU A C 1
ATOM 664 O O . GLU A 1 84 ? 3.315 7.217 -3.307 1.00 91.62 84 GLU A O 1
ATOM 669 N N . ASP A 1 85 ? 1.361 6.219 -2.731 1.00 90.94 85 ASP A N 1
ATOM 670 C CA . ASP A 1 85 ? 0.601 7.437 -2.467 1.00 90.94 85 ASP A CA 1
ATOM 671 C C . ASP A 1 85 ? 0.373 7.600 -0.958 1.00 90.94 85 ASP A C 1
ATOM 673 O O . ASP A 1 85 ? -0.421 6.850 -0.378 1.00 90.94 85 ASP A O 1
ATOM 677 N N . PRO A 1 86 ? 0.975 8.608 -0.309 1.00 91.12 86 PRO A N 1
ATOM 678 C CA . PRO A 1 86 ? 0.688 8.916 1.088 1.00 91.12 86 PRO A CA 1
ATOM 679 C C . PRO A 1 86 ? -0.804 9.160 1.373 1.00 91.12 86 PRO A C 1
ATOM 681 O O . PRO A 1 86 ? -1.267 8.892 2.482 1.00 91.12 86 PRO A O 1
ATOM 684 N N . ALA A 1 87 ? -1.584 9.634 0.393 1.00 92.00 87 ALA A N 1
ATOM 685 C CA . ALA A 1 87 ? -3.017 9.872 0.558 1.00 92.00 87 ALA A CA 1
ATOM 686 C C . ALA A 1 87 ? -3.821 8.577 0.751 1.00 92.00 87 ALA A C 1
ATOM 688 O O . ALA A 1 87 ? -4.926 8.621 1.301 1.00 92.00 87 ALA A O 1
ATOM 689 N N . THR A 1 88 ? -3.267 7.421 0.387 1.00 94.38 88 THR A N 1
ATOM 690 C CA . THR A 1 88 ? -3.915 6.115 0.566 1.00 94.38 88 THR A CA 1
ATOM 691 C C . THR A 1 88 ? -3.741 5.549 1.978 1.00 94.38 88 THR A C 1
ATOM 693 O O . THR A 1 88 ? -4.394 4.570 2.329 1.00 94.38 88 THR A O 1
ATOM 696 N N . HIS A 1 89 ? -2.940 6.185 2.837 1.00 95.31 89 HIS A N 1
ATOM 697 C CA . HIS A 1 89 ? -2.804 5.790 4.237 1.00 95.31 89 HIS A CA 1
ATOM 698 C C . HIS A 1 89 ? -3.749 6.582 5.145 1.00 95.31 89 HIS A C 1
ATOM 700 O O . HIS A 1 89 ? -3.740 7.817 5.176 1.00 95.31 89 HIS A O 1
ATOM 706 N N . LEU A 1 90 ? -4.542 5.861 5.933 1.00 97.12 90 LEU A N 1
ATOM 707 C CA . LEU A 1 90 ? -5.247 6.393 7.097 1.00 97.12 90 LEU A CA 1
ATOM 708 C C . LEU A 1 90 ? -4.466 6.033 8.361 1.00 97.12 90 LEU A C 1
ATOM 710 O O . LEU A 1 90 ? -3.877 4.956 8.446 1.00 97.12 90 LEU A O 1
ATOM 714 N N . ALA A 1 91 ? -4.510 6.901 9.369 1.00 97.12 91 ALA A N 1
ATOM 715 C CA . ALA A 1 91 ? -3.910 6.642 10.672 1.00 97.12 91 ALA A CA 1
ATOM 716 C C . ALA A 1 91 ? -4.984 6.702 11.773 1.00 97.12 91 ALA A C 1
ATOM 718 O O . ALA A 1 91 ? -5.094 7.716 12.475 1.00 97.12 91 ALA A O 1
ATOM 719 N N . PRO A 1 92 ? -5.799 5.639 11.935 1.00 97.38 92 PRO A N 1
ATOM 720 C CA . PRO A 1 92 ? -6.726 5.526 13.054 1.00 97.38 92 PRO A CA 1
ATOM 721 C C . PRO A 1 92 ? -5.987 5.584 14.395 1.00 97.38 92 PRO A C 1
ATOM 723 O O . PRO A 1 92 ? -4.850 5.133 14.521 1.00 97.38 92 PRO A O 1
ATOM 726 N N . VAL A 1 93 ? -6.643 6.115 15.422 1.00 97.69 93 VAL A N 1
ATOM 727 C CA . VAL A 1 93 ? -6.105 6.226 16.780 1.00 97.69 93 VAL A CA 1
ATOM 728 C C . VAL A 1 93 ? -7.133 5.692 17.768 1.00 97.69 93 VAL A C 1
ATOM 730 O O . VAL A 1 93 ? -8.300 6.087 17.739 1.00 97.69 93 VAL A O 1
ATOM 733 N N . ILE A 1 94 ? -6.684 4.810 18.666 1.00 97.56 94 ILE A N 1
ATOM 734 C CA . ILE A 1 94 ? -7.514 4.210 19.716 1.00 97.56 94 ILE A CA 1
ATOM 735 C C . ILE A 1 94 ? -7.211 4.872 21.065 1.00 97.56 94 ILE A C 1
ATOM 737 O O . ILE A 1 94 ? -6.156 4.681 21.681 1.00 97.56 94 ILE A O 1
ATOM 741 N N . GLY A 1 95 ? -8.179 5.631 21.563 1.00 95.75 95 GLY A N 1
ATOM 742 C CA . GLY A 1 95 ? -8.204 6.167 22.915 1.00 95.75 95 GLY A CA 1
ATOM 743 C C . GLY A 1 95 ? -8.950 5.231 23.860 1.00 95.75 95 GLY A C 1
ATOM 744 O O . GLY A 1 95 ? -10.173 5.255 23.911 1.00 95.75 95 GLY A O 1
ATOM 745 N N . MET A 1 96 ? -8.222 4.445 24.648 1.00 92.81 96 MET A N 1
ATOM 746 C CA . MET A 1 96 ? -8.787 3.656 25.747 1.00 92.81 96 MET A CA 1
ATOM 747 C C . MET A 1 96 ? -7.864 3.674 26.977 1.00 92.81 96 MET A C 1
ATOM 749 O O . MET A 1 96 ? -6.660 3.929 26.805 1.00 92.81 96 MET A O 1
ATOM 753 N N . PRO A 1 97 ? -8.395 3.430 28.193 1.00 89.88 97 PRO A N 1
ATOM 754 C CA . PRO A 1 97 ? -7.586 3.253 29.399 1.00 89.88 97 PRO A CA 1
ATOM 755 C C . PRO A 1 97 ? -6.575 2.108 29.245 1.00 89.88 97 PRO A C 1
ATOM 757 O O . PRO A 1 97 ? -6.775 1.225 28.418 1.00 89.88 97 PRO A O 1
ATOM 760 N N . ALA A 1 98 ? -5.498 2.132 30.035 1.00 87.62 98 ALA A N 1
ATOM 761 C CA . ALA A 1 98 ? -4.485 1.067 30.062 1.00 87.62 98 ALA A CA 1
ATOM 762 C C . ALA A 1 98 ? -4.865 -0.120 30.964 1.00 87.62 98 ALA A C 1
ATOM 764 O O . ALA A 1 98 ? -4.235 -1.170 30.873 1.00 87.62 98 ALA A O 1
ATOM 765 N N . GLN A 1 99 ? -5.889 0.060 31.805 1.00 87.56 99 GLN A N 1
ATOM 766 C CA . GLN A 1 99 ? -6.453 -0.992 32.637 1.00 87.56 99 GLN A CA 1
ATOM 767 C C . GLN A 1 99 ? -7.984 -0.934 32.607 1.00 87.56 99 GLN A C 1
ATOM 769 O O . GLN A 1 99 ? -8.555 0.154 32.758 1.00 87.56 99 GLN A O 1
ATOM 774 N N . LEU A 1 100 ? -8.648 -2.077 32.432 1.00 84.31 100 LEU A N 1
ATOM 775 C CA . LEU A 1 100 ? -10.106 -2.199 32.422 1.00 84.31 100 LEU A CA 1
ATOM 776 C C . LEU A 1 100 ? -10.578 -2.962 33.656 1.00 84.31 100 LEU A C 1
ATOM 778 O O . LEU A 1 100 ? -10.078 -4.026 34.001 1.00 84.31 100 LEU A O 1
ATOM 782 N N . ALA A 1 101 ? -11.586 -2.417 34.327 1.00 82.50 101 ALA A N 1
ATOM 783 C CA . ALA A 1 101 ? -12.249 -3.128 35.407 1.00 82.50 101 ALA A CA 1
ATOM 784 C C . ALA A 1 101 ? -13.329 -4.059 34.822 1.00 82.50 101 ALA A C 1
ATOM 786 O O . ALA A 1 101 ? -14.165 -3.581 34.045 1.00 82.50 101 ALA A O 1
ATOM 787 N N . PRO A 1 102 ? -13.370 -5.344 35.217 1.00 81.06 102 PRO A N 1
ATOM 788 C CA . PRO A 1 102 ? -14.435 -6.254 34.810 1.00 81.06 102 PRO A CA 1
ATOM 789 C C . PRO A 1 102 ? -15.819 -5.750 35.235 1.00 81.06 102 PRO A C 1
ATOM 791 O O . PRO A 1 102 ? -15.947 -5.030 36.228 1.00 81.06 102 PRO A O 1
ATOM 794 N N . GLU A 1 103 ? -16.853 -6.122 34.475 1.00 83.19 103 GLU A N 1
ATOM 795 C CA . GLU A 1 103 ? -18.263 -5.763 34.720 1.00 83.19 103 GLU A CA 1
ATOM 796 C C . GLU A 1 103 ? -18.566 -4.251 34.726 1.00 83.19 103 GLU A C 1
ATOM 798 O O . GLU A 1 103 ? -19.691 -3.835 35.014 1.00 83.19 103 GLU A O 1
ATOM 803 N N . LYS A 1 104 ? -17.601 -3.404 34.349 1.00 84.62 104 LYS A N 1
ATOM 804 C CA . LYS A 1 104 ? -17.811 -1.966 34.168 1.00 84.62 104 LYS A CA 1
ATOM 805 C C . LYS A 1 104 ? -17.895 -1.604 32.684 1.00 84.62 104 LYS A C 1
ATOM 807 O O . LYS A 1 104 ? -17.251 -2.242 31.849 1.00 84.62 104 LYS A O 1
ATOM 812 N N . PRO A 1 105 ? -18.702 -0.590 32.326 1.00 87.44 105 PRO A N 1
ATOM 813 C CA . PRO A 1 105 ? -18.662 -0.026 30.987 1.00 87.44 105 PRO A CA 1
ATOM 814 C C . PRO A 1 105 ? -17.293 0.616 30.732 1.00 87.44 105 PRO A C 1
ATOM 816 O O . PRO A 1 105 ? -16.760 1.328 31.583 1.00 87.44 105 PRO A O 1
ATOM 819 N N . VAL A 1 106 ? -16.743 0.361 29.549 1.00 89.50 106 VAL A N 1
ATOM 820 C CA . VAL A 1 106 ? -15.485 0.928 29.066 1.00 89.50 106 VAL A CA 1
ATOM 821 C C . VAL A 1 106 ? -15.778 1.794 27.856 1.00 89.50 106 VAL A C 1
ATOM 823 O O . VAL A 1 106 ? -16.386 1.327 26.894 1.00 89.50 106 VAL A O 1
ATOM 826 N N . ASP A 1 107 ? -15.307 3.036 27.890 1.00 92.81 107 ASP A N 1
ATOM 827 C CA . ASP A 1 107 ? -15.392 3.946 26.755 1.00 92.81 107 ASP A CA 1
ATOM 828 C C . ASP A 1 107 ? -14.143 3.828 25.883 1.00 92.81 107 ASP A C 1
ATOM 830 O O . ASP A 1 107 ? -13.031 4.159 26.304 1.00 92.81 107 ASP A O 1
ATOM 834 N N . ILE A 1 108 ? -14.344 3.390 24.641 1.00 94.88 108 ILE A N 1
ATOM 835 C CA . ILE A 1 108 ? -13.310 3.360 23.611 1.00 94.88 108 ILE A CA 1
ATOM 836 C C . ILE A 1 108 ? -13.564 4.482 22.622 1.00 94.88 108 ILE A C 1
ATOM 838 O O . ILE A 1 108 ? -14.594 4.545 21.953 1.00 94.88 108 ILE A O 1
ATOM 842 N N . LYS A 1 109 ? -12.587 5.371 22.514 1.00 96.94 109 LYS A N 1
ATOM 843 C CA . LYS A 1 109 ? -12.600 6.513 21.613 1.00 96.94 109 LYS A CA 1
ATOM 844 C C . LYS A 1 109 ? -11.825 6.170 20.352 1.00 96.94 109 LYS A C 1
ATOM 846 O O . LYS A 1 109 ? -10.712 5.658 20.437 1.00 96.94 109 LYS A O 1
ATOM 851 N N . VAL A 1 110 ? -12.393 6.481 19.194 1.00 97.69 110 VAL A N 1
ATOM 852 C CA . VAL A 1 110 ? -11.735 6.300 17.896 1.00 97.69 110 VAL A CA 1
ATOM 853 C C . VAL A 1 110 ? -11.714 7.629 17.152 1.00 97.69 110 VAL A C 1
ATOM 855 O O . VAL A 1 110 ? -12.745 8.294 17.023 1.00 97.69 110 VAL A O 1
ATOM 858 N N . SER A 1 111 ? -10.532 8.013 16.680 1.00 97.75 111 SER A N 1
ATOM 859 C CA . SER A 1 111 ? -10.290 9.194 15.844 1.00 97.75 111 SER A CA 1
ATOM 860 C C . SER A 1 111 ? -9.298 8.871 14.725 1.00 97.75 111 SER A C 1
ATOM 862 O O . SER A 1 111 ? -8.743 7.775 14.679 1.00 97.75 111 SER A O 1
ATOM 864 N N . GLU A 1 112 ? -9.082 9.810 13.806 1.00 97.50 112 GLU A N 1
ATOM 865 C CA . GLU A 1 112 ? -8.040 9.733 12.776 1.00 97.50 112 GLU A CA 1
ATOM 866 C C . GLU A 1 112 ? -7.001 10.830 13.049 1.00 97.50 112 GLU A C 1
ATOM 868 O O . GLU A 1 112 ? -7.368 11.968 13.356 1.00 97.50 112 GLU A O 1
ATOM 873 N N . LYS A 1 113 ? -5.707 10.494 12.979 1.00 96.75 113 LYS A N 1
ATOM 874 C CA . LYS A 1 113 ? -4.595 11.367 13.395 1.00 96.75 113 LYS A CA 1
ATOM 875 C C . LYS A 1 113 ? -4.572 12.716 12.672 1.00 96.75 113 LYS A C 1
ATOM 877 O O . LYS A 1 113 ? -4.264 13.730 13.292 1.00 96.75 113 LYS A O 1
ATOM 882 N N . ASN A 1 114 ? -4.891 12.725 11.382 1.00 95.38 114 ASN A N 1
ATOM 883 C CA . ASN A 1 114 ? -4.920 13.914 10.533 1.00 95.38 114 ASN A CA 1
ATOM 884 C C . ASN A 1 114 ? -6.338 14.505 10.413 1.00 95.38 114 ASN A C 1
ATOM 886 O O . ASN A 1 114 ? -6.566 15.414 9.616 1.00 95.38 114 ASN A O 1
ATOM 890 N N . GLY A 1 115 ? -7.305 13.993 1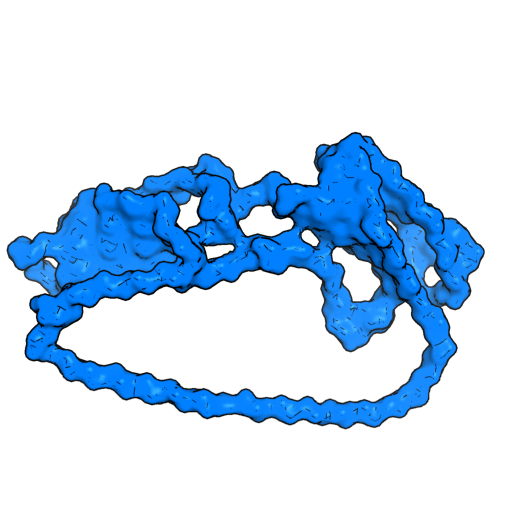1.184 1.00 94.75 115 GLY A N 1
ATOM 891 C CA . GLY A 1 115 ? -8.697 14.425 11.150 1.00 94.75 115 GLY A CA 1
ATOM 892 C C . GLY A 1 115 ? -9.424 14.081 9.849 1.00 94.75 115 GLY A C 1
ATOM 893 O O . GLY A 1 115 ? -10.415 14.739 9.527 1.00 94.75 115 GLY A O 1
ATOM 894 N N . ARG A 1 116 ? -8.960 13.085 9.087 1.00 96.12 116 ARG A N 1
ATOM 895 C CA . ARG A 1 116 ? -9.625 12.646 7.854 1.00 96.12 116 ARG A CA 1
ATOM 896 C C . ARG A 1 116 ? -10.955 11.955 8.155 1.00 96.12 116 ARG A C 1
ATOM 898 O O . ARG A 1 116 ? -11.171 11.408 9.235 1.00 96.12 116 ARG A O 1
ATOM 905 N N . HIS A 1 117 ? -11.849 11.985 7.170 1.00 97.00 117 HIS A N 1
ATOM 906 C CA . HIS A 1 117 ? -13.021 11.115 7.166 1.00 97.00 117 HIS A CA 1
ATOM 907 C C . HIS A 1 117 ? -12.574 9.649 7.105 1.00 97.00 117 HIS A C 1
ATOM 909 O O . HIS A 1 117 ? -11.640 9.330 6.369 1.00 97.00 117 HIS A O 1
ATOM 915 N N . MET A 1 118 ? -13.242 8.764 7.847 1.00 97.25 118 MET A N 1
ATOM 916 C CA . MET A 1 118 ? -13.059 7.322 7.684 1.00 97.25 118 MET A CA 1
ATOM 917 C C . MET A 1 118 ? -14.284 6.526 8.117 1.00 97.25 118 MET A C 1
ATOM 919 O O . MET A 1 118 ? -14.946 6.870 9.092 1.00 97.25 118 MET A O 1
ATOM 923 N N . THR A 1 119 ? -14.552 5.422 7.426 1.00 97.88 119 THR A N 1
ATOM 924 C CA . THR A 1 119 ? -15.455 4.377 7.915 1.00 97.88 119 THR A CA 1
ATOM 925 C C . THR A 1 119 ? -14.621 3.292 8.571 1.00 97.88 119 THR A C 1
ATOM 927 O O . THR A 1 119 ? -13.613 2.879 8.006 1.00 97.88 119 THR A O 1
ATOM 930 N N . TYR A 1 120 ? -15.001 2.828 9.757 1.00 97.81 120 TYR A N 1
ATOM 931 C CA . TYR A 1 120 ? -14.191 1.863 10.494 1.00 97.81 120 TYR A CA 1
ATOM 932 C C . TYR A 1 120 ? -15.016 0.819 11.240 1.00 97.81 120 TYR A C 1
ATOM 934 O O . TYR A 1 120 ? -16.171 1.043 11.606 1.00 97.81 120 TYR A O 1
ATOM 942 N N . THR A 1 121 ? -14.387 -0.318 11.506 1.00 97.81 121 THR A N 1
ATOM 943 C CA . THR A 1 121 ? -14.878 -1.363 12.410 1.00 97.81 121 THR A CA 1
ATOM 944 C C . THR A 1 121 ? -13.999 -1.407 13.649 1.00 97.81 121 THR A C 1
ATOM 946 O O . THR A 1 121 ? -12.790 -1.192 13.551 1.00 97.81 121 THR A O 1
ATOM 949 N N . LEU A 1 122 ? -14.591 -1.698 14.805 1.00 96.94 122 LEU A N 1
ATOM 950 C CA . LEU A 1 122 ? -13.876 -1.864 16.068 1.00 96.94 122 LEU A CA 1
ATOM 951 C C . LEU A 1 122 ? -14.083 -3.292 16.574 1.00 96.94 122 LEU A C 1
ATOM 953 O O . LEU A 1 122 ? -15.218 -3.731 16.771 1.00 96.94 122 LEU A O 1
ATOM 957 N N . ALA A 1 123 ? -12.980 -3.993 16.806 1.00 95.75 123 ALA A N 1
ATOM 958 C CA . ALA A 1 123 ? -12.954 -5.296 17.445 1.00 95.75 123 ALA A CA 1
ATOM 959 C C . ALA A 1 123 ? -12.280 -5.195 18.818 1.00 95.75 123 ALA A C 1
ATOM 961 O O . ALA A 1 123 ? -11.305 -4.467 18.975 1.00 95.75 123 ALA A O 1
ATOM 962 N N . ILE A 1 124 ? -12.784 -5.931 19.804 1.00 93.31 124 ILE A N 1
ATOM 963 C CA . ILE A 1 124 ? -12.095 -6.203 21.067 1.00 93.31 124 ILE A CA 1
ATOM 964 C C . ILE A 1 124 ? -12.029 -7.708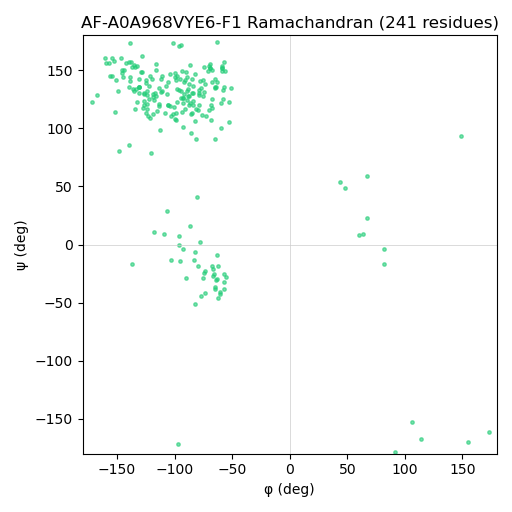 21.212 1.00 93.31 124 ILE A C 1
ATOM 966 O O . ILE A 1 124 ? -13.073 -8.369 21.240 1.00 93.31 124 ILE A O 1
ATOM 970 N N . VAL A 1 125 ? -10.818 -8.232 21.314 1.00 92.62 125 VAL A N 1
ATOM 971 C CA . VAL A 1 125 ? -10.578 -9.666 21.410 1.00 92.62 125 VAL A CA 1
ATOM 972 C C . VAL A 1 125 ? -9.625 -9.939 22.566 1.00 92.62 125 VAL A C 1
ATOM 974 O O . VAL A 1 125 ? -8.719 -9.153 22.827 1.00 92.62 125 VAL A O 1
ATOM 977 N N . ASP A 1 126 ? -9.868 -11.032 23.275 1.00 91.50 126 ASP A N 1
ATOM 978 C CA . ASP A 1 126 ? -8.935 -11.632 24.225 1.00 91.50 126 ASP A CA 1
ATOM 979 C C . ASP A 1 126 ? -7.573 -11.872 23.558 1.00 91.50 126 ASP A C 1
ATOM 981 O O . ASP A 1 126 ? -7.480 -12.567 22.546 1.00 91.50 126 ASP A O 1
ATOM 985 N N . ASP A 1 127 ? -6.524 -11.296 24.131 1.00 88.12 127 ASP A N 1
ATOM 986 C CA . ASP A 1 127 ? -5.169 -11.379 23.596 1.00 88.12 127 ASP A CA 1
ATOM 987 C C . ASP A 1 127 ? -4.635 -12.819 23.622 1.00 88.12 127 ASP A C 1
ATOM 989 O O . ASP A 1 127 ? -4.036 -13.278 22.654 1.00 88.12 127 ASP A O 1
ATOM 993 N N . GLY A 1 128 ? -4.982 -13.591 24.656 1.00 86.75 128 GLY A N 1
ATOM 994 C CA . GLY A 1 128 ? -4.617 -15.002 24.749 1.00 86.75 128 GLY A CA 1
ATOM 995 C C . GLY A 1 128 ? -5.279 -15.866 23.673 1.00 86.75 128 GLY A C 1
ATOM 996 O O . GLY A 1 128 ? -4.730 -16.901 23.303 1.00 86.75 128 GLY A O 1
ATOM 997 N N . LEU A 1 129 ? -6.432 -15.449 23.133 1.00 87.62 129 LEU A N 1
ATOM 998 C CA . LEU A 1 129 ? -7.051 -16.105 21.976 1.00 87.62 129 LEU A CA 1
ATOM 999 C C . LEU A 1 129 ? -6.285 -15.786 20.686 1.00 87.62 129 LEU A C 1
ATOM 1001 O O . LEU A 1 129 ? -6.088 -16.676 19.861 1.00 87.62 129 LEU A O 1
ATOM 1005 N N . LEU A 1 130 ? -5.870 -14.528 20.516 1.00 89.12 130 LEU A N 1
ATOM 1006 C CA . LEU A 1 130 ? -5.103 -14.079 19.352 1.00 89.12 130 LEU A CA 1
ATOM 1007 C C . LEU A 1 130 ? -3.724 -14.750 19.299 1.00 89.12 130 LEU A C 1
ATOM 1009 O O . LEU A 1 130 ? -3.275 -15.157 18.227 1.00 89.12 130 LEU A O 1
ATOM 1013 N N . ASP A 1 131 ? -3.090 -14.930 20.455 1.00 86.94 131 ASP A N 1
ATOM 1014 C CA . ASP A 1 131 ? -1.752 -15.510 20.569 1.00 86.94 131 ASP A CA 1
ATOM 1015 C C . ASP A 1 131 ? -1.694 -16.989 20.162 1.00 86.94 131 ASP A C 1
ATOM 1017 O O . ASP A 1 131 ? -0.662 -17.443 19.668 1.00 86.94 131 ASP A O 1
ATOM 1021 N N . LEU A 1 132 ? -2.799 -17.743 20.279 1.00 86.94 132 LEU A N 1
ATOM 1022 C CA . LEU A 1 132 ? -2.852 -19.152 19.850 1.00 86.94 132 LEU A CA 1
ATOM 1023 C C . LEU A 1 132 ? -2.488 -19.334 18.375 1.00 86.94 132 LEU A C 1
ATOM 1025 O O . LEU A 1 132 ? -1.937 -20.367 17.999 1.00 86.94 132 LEU A O 1
ATOM 1029 N N . THR A 1 133 ? -2.817 -18.346 17.545 1.00 90.31 133 THR A N 1
ATOM 1030 C CA . THR A 1 133 ? -2.556 -18.369 16.103 1.00 90.31 133 THR A CA 1
ATOM 1031 C C . THR A 1 133 ? -1.621 -17.250 15.662 1.00 90.31 133 THR A C 1
ATOM 1033 O O . THR A 1 133 ? -1.518 -17.007 14.463 1.00 90.31 133 THR A O 1
ATOM 1036 N N . ASN A 1 134 ? -0.981 -16.548 16.606 1.00 88.94 134 ASN A N 1
ATOM 1037 C CA . ASN A 1 134 ? -0.193 -15.343 16.341 1.00 88.94 134 ASN A CA 1
ATOM 1038 C C . ASN A 1 134 ? -0.951 -14.344 15.441 1.00 88.94 134 ASN A C 1
ATOM 1040 O O . ASN A 1 134 ? -0.458 -13.912 14.400 1.00 88.94 134 ASN A O 1
ATOM 1044 N N . PHE A 1 135 ? -2.209 -14.063 15.789 1.00 93.62 135 PHE A N 1
ATOM 1045 C CA . PHE A 1 135 ? -3.095 -13.258 14.955 1.00 93.62 135 PHE A CA 1
ATOM 1046 C C . PHE A 1 135 ? -2.633 -11.795 14.912 1.00 93.62 135 PHE A C 1
ATOM 1048 O O . PHE A 1 135 ? -2.592 -11.103 15.933 1.00 93.62 135 PHE A O 1
ATOM 1055 N N . GLU A 1 136 ? -2.334 -11.314 13.708 1.00 93.88 136 GLU A N 1
ATOM 1056 C CA . GLU A 1 136 ? -1.978 -9.919 13.453 1.00 93.88 136 GLU A CA 1
ATOM 1057 C C . GLU A 1 136 ? -3.222 -9.076 13.162 1.00 93.88 136 GLU A C 1
ATOM 1059 O O . GLU A 1 136 ? -4.155 -9.525 12.489 1.00 93.88 136 GLU A O 1
ATOM 1064 N N . THR A 1 137 ? -3.228 -7.820 13.620 1.00 95.62 137 THR A N 1
ATOM 1065 C CA . THR A 1 137 ? -4.298 -6.881 13.266 1.00 95.62 137 THR A CA 1
ATOM 1066 C C . THR A 1 137 ? -4.345 -6.696 11.748 1.00 95.62 137 THR A C 1
ATOM 1068 O O . THR A 1 137 ? -3.357 -6.239 11.163 1.00 95.62 137 THR A O 1
ATOM 1071 N N . PRO A 1 138 ? -5.483 -6.988 11.087 1.00 95.69 138 PRO A N 1
ATOM 1072 C CA . PRO A 1 138 ? -5.556 -6.933 9.637 1.00 95.69 138 PRO A CA 1
ATOM 1073 C C . PRO A 1 138 ? -5.204 -5.547 9.093 1.00 95.69 138 PRO A C 1
ATOM 1075 O O . PRO A 1 138 ? -5.724 -4.526 9.547 1.00 95.69 138 PRO A O 1
ATOM 1078 N N . ASN A 1 139 ? -4.351 -5.522 8.072 1.00 95.06 139 ASN A N 1
ATOM 1079 C CA . ASN A 1 139 ? -3.978 -4.315 7.349 1.00 95.06 139 ASN A CA 1
ATOM 1080 C C . ASN A 1 139 ? -4.528 -4.388 5.921 1.00 95.06 139 ASN A C 1
ATOM 1082 O O . ASN A 1 139 ? -3.947 -5.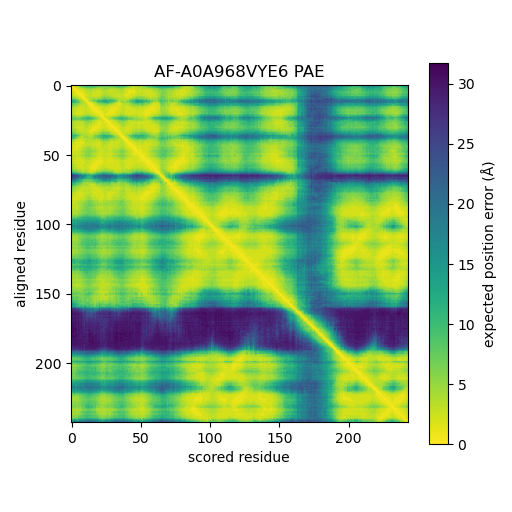018 5.044 1.00 95.06 139 ASN A O 1
ATOM 1086 N N . ALA A 1 140 ? -5.665 -3.736 5.677 1.00 94.75 140 ALA A N 1
ATOM 1087 C CA . ALA A 1 140 ? -6.275 -3.718 4.348 1.00 94.75 140 ALA A CA 1
ATOM 1088 C C . ALA A 1 140 ? -5.379 -3.029 3.302 1.00 94.75 140 ALA A C 1
ATOM 1090 O O . ALA A 1 140 ? -5.398 -3.410 2.133 1.00 94.75 140 ALA A O 1
ATOM 1091 N N . TRP A 1 141 ? -4.560 -2.053 3.713 1.00 95.62 141 TRP A N 1
ATOM 1092 C CA . TRP A 1 141 ? -3.685 -1.328 2.797 1.00 95.62 141 TRP A CA 1
ATOM 1093 C C . TRP A 1 141 ? -2.662 -2.254 2.137 1.00 95.62 141 TRP A C 1
ATOM 1095 O O . TRP A 1 141 ? -2.507 -2.220 0.921 1.00 95.62 141 TRP A O 1
ATOM 1105 N N . SER A 1 142 ? -2.010 -3.130 2.911 1.00 92.88 142 SER A N 1
ATOM 1106 C CA . SER A 1 142 ? -1.003 -4.057 2.372 1.00 92.88 142 SER A CA 1
ATOM 1107 C C . SER A 1 142 ? -1.591 -5.107 1.429 1.00 92.88 142 SER A C 1
ATOM 1109 O O . SER A 1 142 ? -0.858 -5.654 0.610 1.00 92.88 142 SER A O 1
ATOM 1111 N N . VAL A 1 143 ? -2.897 -5.372 1.525 1.00 93.44 143 VAL A N 1
ATOM 1112 C CA . VAL A 1 143 ? -3.619 -6.280 0.628 1.00 93.44 143 VAL A CA 1
ATOM 1113 C C . VAL A 1 143 ? -3.997 -5.569 -0.670 1.00 93.44 143 VAL A C 1
ATOM 1115 O O . VAL A 1 143 ? -3.690 -6.067 -1.749 1.00 93.44 143 VAL A O 1
ATOM 1118 N N . PHE A 1 144 ? -4.636 -4.398 -0.588 1.00 92.25 144 PHE A N 1
ATOM 1119 C CA . PHE A 1 144 ? -5.106 -3.674 -1.776 1.00 92.25 144 PHE A CA 1
ATOM 1120 C C . PHE A 1 144 ? -3.984 -2.982 -2.558 1.00 92.25 144 PHE A C 1
ATOM 1122 O O . PHE A 1 144 ? -4.095 -2.852 -3.772 1.00 92.25 144 PHE A O 1
ATOM 1129 N N . TYR A 1 145 ? -2.902 -2.581 -1.887 1.00 92.62 145 TYR A N 1
ATOM 1130 C CA . TYR A 1 145 ? -1.688 -2.025 -2.500 1.00 92.62 145 TYR A CA 1
ATOM 1131 C C . TYR A 1 145 ? -0.528 -3.028 -2.466 1.00 92.62 145 TYR A C 1
ATOM 1133 O O . TYR A 1 145 ? 0.648 -2.651 -2.416 1.00 92.62 145 TYR A O 1
ATOM 1141 N N . ALA A 1 146 ? -0.856 -4.324 -2.479 1.00 91.88 146 ALA A N 1
ATOM 1142 C CA . ALA A 1 146 ? 0.128 -5.377 -2.658 1.00 91.88 146 ALA A CA 1
ATOM 1143 C C . ALA A 1 146 ? 0.859 -5.206 -3.996 1.00 91.88 146 ALA A C 1
ATOM 1145 O O . ALA A 1 146 ? 0.330 -4.654 -4.959 1.00 91.88 146 ALA A O 1
ATOM 1146 N N . ARG A 1 147 ? 2.088 -5.720 -4.066 1.00 89.81 147 ARG A N 1
ATOM 1147 C CA . ARG A 1 147 ? 2.858 -5.716 -5.310 1.00 89.81 147 ARG A CA 1
ATOM 1148 C C . ARG A 1 147 ? 2.093 -6.454 -6.409 1.00 89.81 147 ARG A C 1
ATOM 1150 O O . ARG A 1 147 ? 1.826 -7.647 -6.283 1.00 89.81 147 ARG A O 1
ATOM 1157 N N . GLU A 1 148 ? 1.879 -5.780 -7.529 1.00 89.19 148 GLU A N 1
ATOM 1158 C CA . GLU A 1 148 ? 1.405 -6.399 -8.759 1.00 89.19 148 GLU A CA 1
ATOM 1159 C C . GLU A 1 148 ? 2.579 -7.001 -9.537 1.00 89.19 148 GLU A C 1
ATOM 1161 O O . GLU A 1 148 ? 3.645 -6.387 -9.661 1.00 89.19 148 GLU A O 1
ATOM 1166 N N . ALA A 1 149 ? 2.390 -8.212 -10.065 1.00 88.06 149 ALA A N 1
ATOM 1167 C CA . ALA A 1 149 ? 3.351 -8.851 -10.960 1.00 88.06 149 ALA A CA 1
ATOM 1168 C C . ALA A 1 149 ? 3.379 -8.149 -12.327 1.00 88.06 149 ALA A C 1
ATOM 1170 O O . ALA A 1 149 ? 2.376 -7.585 -12.753 1.00 88.06 149 ALA A O 1
ATOM 1171 N N . LEU A 1 150 ? 4.506 -8.223 -13.044 1.00 85.00 150 LEU A N 1
ATOM 1172 C CA . LEU A 1 150 ? 4.588 -7.739 -14.423 1.00 85.00 150 LEU A CA 1
ATOM 1173 C C . LEU A 1 150 ? 3.735 -8.638 -15.325 1.00 85.00 150 LEU A C 1
ATOM 1175 O O . LEU A 1 150 ? 4.114 -9.778 -15.587 1.00 85.00 150 LEU A O 1
ATOM 1179 N N . GLY A 1 151 ? 2.587 -8.143 -15.785 1.00 78.56 151 GLY A N 1
ATOM 1180 C CA . GLY A 1 151 ? 1.686 -8.910 -16.651 1.00 78.56 151 GLY A CA 1
ATOM 1181 C C . GLY A 1 151 ? 1.857 -8.638 -18.145 1.00 78.56 151 GLY A C 1
ATOM 1182 O O . GLY A 1 151 ? 1.174 -9.264 -18.957 1.00 78.56 151 GLY A O 1
ATOM 1183 N N . ILE A 1 152 ? 2.772 -7.745 -18.534 1.00 83.31 152 ILE A N 1
ATOM 1184 C CA . ILE A 1 152 ? 3.080 -7.491 -19.943 1.00 83.31 152 ILE A CA 1
ATOM 1185 C C . ILE A 1 152 ? 3.998 -8.590 -20.476 1.00 83.31 152 ILE A C 1
ATOM 1187 O O . ILE A 1 152 ? 5.018 -8.929 -19.880 1.00 83.31 152 ILE A O 1
ATOM 1191 N N . LYS A 1 153 ? 3.615 -9.157 -21.623 1.00 83.81 153 LYS A N 1
ATOM 1192 C CA . LYS A 1 153 ? 4.413 -10.145 -22.351 1.00 83.81 153 LYS A CA 1
ATOM 1193 C C . LYS A 1 153 ? 5.121 -9.468 -23.516 1.00 83.81 153 LYS A C 1
ATOM 1195 O O . LYS A 1 153 ? 4.463 -8.987 -24.438 1.00 83.81 153 LYS A O 1
ATOM 1200 N N . THR A 1 154 ? 6.446 -9.492 -23.493 1.00 81.75 154 THR A N 1
ATOM 1201 C CA . THR A 1 154 ? 7.292 -8.944 -24.559 1.00 81.75 154 THR A CA 1
ATOM 1202 C C . THR A 1 154 ? 7.683 -10.045 -25.538 1.00 81.75 154 THR A C 1
ATOM 1204 O O . THR A 1 154 ? 8.132 -11.113 -25.128 1.00 81.75 154 THR A O 1
ATOM 1207 N N . TRP A 1 155 ? 7.529 -9.775 -26.835 1.00 82.56 155 TRP A N 1
ATOM 1208 C CA . TRP A 1 155 ? 7.916 -10.672 -27.923 1.00 82.56 155 TRP A CA 1
ATOM 1209 C C . TRP A 1 155 ? 8.910 -9.958 -28.830 1.00 82.56 155 TRP A C 1
ATOM 1211 O O . TRP A 1 155 ? 8.706 -8.794 -29.176 1.00 82.56 155 TRP A O 1
ATOM 1221 N N . ASP A 1 156 ? 9.969 -10.648 -29.239 1.00 78.88 156 ASP A N 1
ATOM 1222 C CA . ASP A 1 156 ? 10.963 -10.093 -30.148 1.00 78.88 156 ASP A CA 1
ATOM 1223 C C . ASP A 1 156 ? 11.550 -11.167 -31.072 1.00 78.88 156 ASP A C 1
ATOM 1225 O O . ASP A 1 156 ? 11.457 -12.362 -30.796 1.00 78.88 156 ASP A O 1
ATOM 1229 N N . MET A 1 157 ? 12.139 -10.730 -32.188 1.00 79.88 157 MET A N 1
ATOM 1230 C CA . MET A 1 157 ? 12.752 -11.616 -33.184 1.00 79.88 157 MET A CA 1
ATOM 1231 C C . MET A 1 157 ? 14.284 -11.531 -33.205 1.00 79.88 157 MET A C 1
ATOM 1233 O O . MET A 1 157 ? 14.912 -12.096 -34.098 1.00 79.88 157 MET A O 1
ATOM 1237 N N . TYR A 1 158 ? 14.915 -10.839 -32.248 1.00 73.00 158 TYR A N 1
ATOM 1238 C CA . TYR A 1 158 ? 16.371 -10.652 -32.268 1.00 73.00 158 TYR A CA 1
ATOM 1239 C C . TYR A 1 158 ? 17.115 -11.980 -32.117 1.00 73.00 158 TYR A C 1
ATOM 1241 O O . TYR A 1 158 ? 18.183 -12.128 -32.701 1.00 73.00 158 TYR A O 1
ATOM 1249 N N . GLY A 1 159 ? 16.538 -12.961 -31.413 1.00 65.56 159 GLY A N 1
ATOM 1250 C CA . GLY A 1 159 ? 17.089 -14.318 -31.329 1.00 65.56 159 GLY A CA 1
ATOM 1251 C C . GLY A 1 159 ? 17.194 -15.016 -32.692 1.00 65.56 159 GLY A C 1
ATOM 1252 O O . GLY A 1 159 ? 18.227 -15.603 -32.995 1.00 65.56 159 GLY A O 1
ATOM 1253 N N . TYR A 1 160 ? 16.185 -14.865 -33.558 1.00 66.50 160 TYR A N 1
ATOM 1254 C CA . TYR A 1 160 ? 16.174 -15.463 -34.903 1.00 66.50 160 TYR A CA 1
ATOM 1255 C C . TYR A 1 160 ? 17.105 -14.754 -35.891 1.00 66.50 160 TYR A C 1
ATOM 1257 O O . TYR A 1 160 ? 17.541 -15.349 -36.872 1.00 66.50 160 TYR A O 1
ATOM 1265 N N . VAL A 1 161 ? 17.400 -13.477 -35.645 1.00 63.22 161 VAL A N 1
ATOM 1266 C CA . VAL A 1 161 ? 18.281 -12.670 -36.500 1.00 63.22 161 VAL A CA 1
ATOM 1267 C C . VAL A 1 161 ? 19.744 -12.760 -36.047 1.00 63.22 161 VAL A C 1
ATOM 1269 O O . VAL A 1 161 ? 20.642 -12.662 -36.877 1.00 63.22 161 VAL A O 1
ATOM 1272 N N . ALA A 1 162 ? 20.001 -12.976 -34.752 1.00 57.22 162 ALA A N 1
ATOM 1273 C CA . ALA A 1 162 ? 21.348 -13.033 -34.179 1.00 57.22 162 ALA A CA 1
ATOM 1274 C C . ALA A 1 162 ? 21.932 -14.456 -34.058 1.00 57.22 162 ALA A C 1
ATOM 1276 O O . ALA A 1 162 ? 23.135 -14.587 -33.844 1.00 57.22 162 ALA A O 1
ATOM 1277 N N . GLY A 1 163 ? 21.122 -15.514 -34.196 1.00 50.09 163 GLY A N 1
ATOM 1278 C CA . GLY A 1 163 ? 21.547 -16.896 -33.955 1.00 50.09 163 GLY A CA 1
ATOM 1279 C C . GLY A 1 163 ? 21.003 -17.897 -34.974 1.00 50.09 163 GLY A C 1
ATOM 1280 O O . GLY A 1 163 ? 20.026 -18.582 -34.709 1.00 50.09 163 GLY A O 1
ATOM 1281 N N . ALA A 1 164 ? 21.692 -18.061 -36.108 1.00 47.00 164 ALA A N 1
ATOM 1282 C CA . ALA A 1 164 ? 21.543 -19.249 -36.962 1.00 47.00 164 ALA A CA 1
ATOM 1283 C C . ALA A 1 164 ? 22.292 -20.486 -36.410 1.00 47.00 164 ALA A C 1
ATOM 1285 O O . ALA A 1 164 ? 22.300 -21.536 -37.045 1.00 47.00 164 ALA A O 1
ATOM 1286 N N . PHE A 1 165 ? 22.935 -20.381 -35.242 1.00 54.06 165 PHE A N 1
ATOM 1287 C CA . PHE A 1 165 ? 23.738 -21.451 -34.649 1.00 54.06 165 PHE A CA 1
ATOM 1288 C C . PHE A 1 165 ? 23.697 -21.401 -33.123 1.00 54.06 165 PHE A C 1
ATOM 1290 O O . PHE A 1 165 ? 24.643 -20.921 -32.511 1.00 54.06 165 PHE A O 1
ATOM 1297 N N . THR A 1 166 ? 22.630 -21.919 -32.517 1.00 47.75 166 THR A N 1
ATOM 1298 C CA . THR A 1 166 ? 22.640 -22.472 -31.150 1.00 47.75 166 THR A CA 1
ATOM 1299 C C . THR A 1 166 ? 21.297 -23.145 -30.884 1.00 47.75 166 THR A C 1
ATOM 1301 O O . THR A 1 166 ? 20.247 -22.540 -31.059 1.00 47.75 166 THR A O 1
ATOM 1304 N N . GLY A 1 167 ? 21.341 -24.433 -30.538 1.00 55.53 167 GLY A N 1
ATOM 1305 C CA . GLY A 1 167 ? 20.157 -25.261 -30.319 1.00 55.53 167 GLY A CA 1
ATOM 1306 C C . GLY A 1 167 ? 19.401 -24.910 -29.039 1.00 55.53 167 GLY A C 1
ATOM 1307 O O . GLY A 1 167 ? 19.994 -24.496 -28.042 1.00 55.53 167 GLY A O 1
ATOM 1308 N N . ASP A 1 168 ? 18.088 -25.124 -29.081 1.00 56.06 168 ASP A N 1
ATOM 1309 C CA . ASP A 1 168 ? 17.185 -24.953 -27.949 1.00 56.06 168 ASP A CA 1
ATOM 1310 C C . ASP A 1 168 ? 17.461 -25.998 -26.858 1.00 56.06 168 ASP A C 1
ATOM 1312 O O . ASP A 1 168 ? 17.401 -27.206 -27.099 1.00 56.06 168 ASP A O 1
ATOM 1316 N N . MET A 1 169 ? 17.707 -25.543 -25.628 1.00 48.97 169 MET A N 1
ATOM 1317 C CA . MET A 1 169 ? 17.633 -26.393 -24.439 1.00 48.97 169 MET A CA 1
ATOM 1318 C C . MET A 1 169 ? 16.298 -26.160 -23.735 1.00 48.97 169 MET A C 1
ATOM 1320 O O . MET A 1 169 ? 16.075 -25.123 -23.112 1.00 48.97 169 MET A O 1
ATOM 1324 N N . SER A 1 170 ? 15.414 -27.153 -23.825 1.00 43.91 170 SER A N 1
ATOM 1325 C CA . SER A 1 170 ? 14.186 -27.226 -23.037 1.00 43.91 170 SER A CA 1
ATOM 1326 C C . SER A 1 170 ? 14.492 -27.859 -21.678 1.00 43.91 170 SER A C 1
ATOM 1328 O O . SER A 1 170 ? 14.860 -29.030 -21.595 1.00 43.91 170 SER A O 1
ATOM 1330 N N . GLY A 1 171 ? 14.362 -27.077 -20.607 1.00 47.25 171 GLY A N 1
ATOM 1331 C CA . GLY A 1 171 ? 14.324 -27.590 -19.242 1.00 47.25 171 GLY A CA 1
ATOM 1332 C C . GLY A 1 171 ? 12.897 -27.991 -18.879 1.00 47.25 171 GLY A C 1
ATOM 1333 O O . GLY A 1 171 ? 12.026 -27.134 -18.745 1.00 47.25 171 GLY A O 1
ATOM 1334 N N . LEU A 1 172 ? 12.663 -29.292 -18.711 1.00 43.78 172 LEU A N 1
ATOM 1335 C CA . LEU A 1 172 ? 11.469 -29.834 -18.065 1.00 43.78 172 LEU A CA 1
ATOM 1336 C C . LEU A 1 172 ? 11.498 -29.473 -16.572 1.00 43.78 172 LEU A C 1
ATOM 1338 O O . LEU A 1 172 ? 12.388 -29.909 -15.845 1.00 43.78 172 LEU A O 1
ATOM 1342 N N . LEU A 1 173 ? 10.518 -28.694 -16.112 1.00 50.25 173 LEU A N 1
ATOM 1343 C CA . LEU A 1 173 ? 10.238 -28.512 -14.687 1.00 50.25 173 LEU A CA 1
ATOM 1344 C C . LEU A 1 173 ? 9.303 -29.632 -14.223 1.00 50.25 173 LEU A C 1
ATOM 1346 O O . LEU A 1 173 ? 8.204 -29.794 -14.754 1.00 50.25 173 LEU A O 1
ATOM 1350 N N . GLN A 1 174 ? 9.743 -30.397 -13.227 1.00 41.06 174 GLN A N 1
ATOM 1351 C CA . GLN A 1 174 ? 8.931 -31.393 -12.536 1.00 41.06 174 GLN A CA 1
ATOM 1352 C C . GLN A 1 174 ? 8.302 -30.735 -11.298 1.00 41.06 174 GLN A C 1
ATOM 1354 O O . GLN A 1 174 ? 9.002 -30.139 -10.483 1.00 41.06 174 GLN A O 1
ATOM 1359 N N . LEU A 1 175 ? 6.976 -30.820 -11.180 1.00 53.72 175 LEU A N 1
ATOM 1360 C CA . LEU A 1 175 ? 6.224 -30.463 -9.975 1.00 53.72 175 LEU A CA 1
ATOM 1361 C C . LEU A 1 175 ? 6.329 -31.611 -8.963 1.00 53.72 175 LEU A C 1
ATOM 1363 O O . LEU A 1 175 ? 6.102 -32.765 -9.329 1.00 53.72 175 LEU A O 1
ATOM 1367 N N . GLY A 1 176 ? 6.628 -31.303 -7.701 1.00 46.66 176 GLY A N 1
ATOM 1368 C CA . GLY A 1 176 ? 6.550 -32.274 -6.611 1.00 46.66 176 GLY A CA 1
ATOM 1369 C C . GLY A 1 176 ? 6.646 -31.635 -5.226 1.00 46.66 176 GLY A C 1
ATOM 1370 O O . GLY A 1 176 ? 7.586 -30.888 -4.962 1.00 46.66 176 GLY A O 1
ATOM 1371 N N . GLY A 1 177 ? 5.685 -31.974 -4.359 1.00 50.47 177 GLY A N 1
ATOM 1372 C CA . GLY A 1 177 ? 5.732 -31.760 -2.910 1.00 50.47 177 GLY A CA 1
ATOM 1373 C C . GLY A 1 177 ? 4.355 -31.515 -2.285 1.00 50.47 177 GLY A C 1
ATOM 1374 O O . GLY A 1 177 ? 3.920 -30.371 -2.234 1.00 50.47 177 GLY A O 1
ATOM 1375 N N . ASP A 1 178 ? 3.705 -32.577 -1.801 1.00 50.88 178 ASP A N 1
ATOM 1376 C CA . ASP A 1 178 ? 2.641 -32.507 -0.785 1.00 50.88 178 ASP A CA 1
ATOM 1377 C C . ASP A 1 178 ? 3.283 -32.753 0.586 1.00 50.88 178 ASP A C 1
ATOM 1379 O O . ASP A 1 178 ? 4.143 -33.630 0.704 1.00 50.88 178 ASP A O 1
ATOM 1383 N N . GLU A 1 179 ? 2.830 -32.053 1.628 1.00 43.31 179 GLU A N 1
ATOM 1384 C CA . GLU A 1 179 ? 3.136 -32.432 3.008 1.00 43.31 179 GLU A CA 1
ATOM 1385 C C . GLU A 1 179 ? 1.870 -32.465 3.872 1.00 43.31 179 GLU A C 1
ATOM 1387 O O . GLU A 1 179 ? 0.984 -31.613 3.796 1.00 43.31 179 GLU A O 1
ATOM 1392 N N . TYR A 1 180 ? 1.792 -33.539 4.653 1.00 55.62 180 TYR A N 1
ATOM 1393 C CA . TYR A 1 180 ? 0.671 -33.979 5.472 1.00 55.62 180 TYR A CA 1
ATOM 1394 C C . TYR A 1 180 ? 0.575 -33.145 6.758 1.00 55.62 180 TYR A C 1
ATOM 1396 O O . TYR A 1 180 ? 1.568 -32.975 7.464 1.00 55.62 180 TYR A O 1
ATOM 1404 N N . ILE A 1 181 ? -0.629 -32.698 7.122 1.00 50.19 181 ILE A N 1
ATOM 1405 C CA . ILE A 1 181 ? -0.903 -32.107 8.439 1.00 50.19 181 ILE A CA 1
ATOM 1406 C C . ILE A 1 181 ? -1.259 -33.236 9.413 1.00 50.19 181 ILE A C 1
ATOM 1408 O O . ILE A 1 181 ? -2.141 -34.049 9.139 1.00 50.19 181 ILE A O 1
ATOM 1412 N N . GLN A 1 182 ? -0.578 -33.285 10.558 1.00 55.84 182 GLN A N 1
ATOM 1413 C CA . GLN A 1 182 ? -0.884 -34.202 11.654 1.00 55.84 182 GLN A CA 1
ATOM 1414 C C . GLN A 1 182 ? -1.832 -33.512 12.650 1.00 55.84 182 GLN A C 1
ATOM 1416 O O . GLN A 1 182 ? -1.505 -32.457 13.192 1.00 55.84 182 GLN A O 1
ATOM 1421 N N . GLU A 1 183 ? -3.006 -34.096 12.895 1.00 54.94 183 GLU A N 1
ATOM 1422 C CA . GLU A 1 183 ? -3.952 -33.622 13.915 1.00 54.94 183 GLU A CA 1
ATOM 1423 C C . GLU A 1 183 ? -3.461 -33.957 15.335 1.00 54.94 183 GLU A C 1
ATOM 1425 O O . GLU A 1 183 ? -2.979 -35.061 15.599 1.00 54.94 183 GLU A O 1
ATOM 1430 N N . GLN A 1 184 ? -3.610 -33.007 16.266 1.00 61.00 184 GLN A N 1
ATOM 1431 C CA . GLN A 1 184 ? -3.446 -33.231 17.707 1.00 61.00 184 GLN A CA 1
ATOM 1432 C C . GLN A 1 184 ? -4.804 -33.424 18.401 1.00 61.00 184 GLN A C 1
ATOM 1434 O O . GLN A 1 184 ? -5.774 -32.725 18.117 1.00 61.00 184 GLN A O 1
ATOM 1439 N N . ASP A 1 185 ? -4.822 -34.347 19.362 1.00 60.31 185 ASP A N 1
ATOM 1440 C CA . ASP A 1 185 ? -5.947 -34.731 20.226 1.00 60.31 185 ASP A CA 1
ATOM 1441 C C . ASP A 1 185 ? -6.334 -33.590 21.210 1.00 60.31 185 ASP A C 1
ATOM 1443 O O . ASP A 1 185 ? -5.442 -32.927 21.762 1.00 60.31 185 ASP A O 1
ATOM 1447 N N . PRO A 1 186 ? -7.626 -33.314 21.490 1.00 60.41 186 PRO A N 1
ATOM 1448 C CA . PRO A 1 186 ? -8.011 -32.139 22.262 1.00 60.41 186 PRO A CA 1
ATOM 1449 C C . PRO A 1 186 ? -7.805 -32.355 23.770 1.00 60.41 186 PRO A C 1
ATOM 1451 O O . PRO A 1 186 ? -8.437 -33.199 24.408 1.00 60.41 186 PRO A O 1
ATOM 1454 N N . LYS A 1 187 ? -6.969 -31.514 24.393 1.00 63.41 187 LYS A N 1
ATOM 1455 C CA . LYS A 1 187 ? -6.909 -31.390 25.860 1.00 63.41 187 LYS A CA 1
ATOM 1456 C C . LYS A 1 187 ? -8.231 -30.831 26.399 1.00 63.41 187 LYS A C 1
ATOM 1458 O O . LYS A 1 187 ? -8.826 -29.932 25.808 1.00 63.41 187 LYS A O 1
ATOM 1463 N N . LYS A 1 188 ? -8.670 -31.329 27.565 1.00 58.84 188 LYS A N 1
ATOM 1464 C CA . LYS A 1 188 ? -9.841 -30.822 28.307 1.00 58.84 188 LYS A CA 1
ATOM 1465 C C . LYS A 1 188 ? -9.724 -29.307 28.518 1.00 58.84 188 LYS A C 1
ATOM 1467 O O . LYS A 1 188 ? -8.955 -28.852 29.360 1.00 58.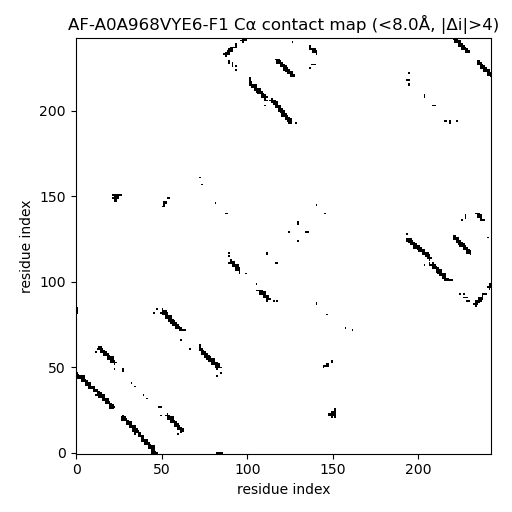84 188 LYS A O 1
ATOM 1472 N N . ALA A 1 189 ? -10.504 -28.546 27.755 1.00 55.19 189 ALA A N 1
ATOM 1473 C CA . ALA A 1 189 ? -10.551 -27.097 27.852 1.00 55.19 189 ALA A CA 1
ATOM 1474 C C . ALA A 1 189 ? -11.340 -26.669 29.093 1.00 55.19 189 ALA A C 1
ATOM 1476 O O . ALA A 1 189 ? -12.489 -27.075 29.293 1.00 55.19 189 ALA A O 1
ATOM 1477 N N . ASN A 1 190 ? -10.731 -25.811 29.906 1.00 56.66 190 ASN A N 1
ATOM 1478 C CA . ASN A 1 190 ? -11.447 -25.065 30.925 1.00 56.66 190 ASN A CA 1
ATOM 1479 C C . ASN A 1 190 ? -12.273 -23.991 30.197 1.00 56.66 190 ASN A C 1
ATOM 1481 O O . ASN A 1 190 ? -11.717 -23.111 29.541 1.00 56.66 190 ASN A O 1
ATOM 1485 N N . ARG A 1 191 ? -13.603 -24.129 30.199 1.00 55.72 191 ARG A N 1
ATOM 1486 C CA . ARG A 1 191 ? -14.499 -23.282 29.400 1.00 55.72 191 ARG A CA 1
ATOM 1487 C C . ARG A 1 191 ? -14.737 -21.955 30.115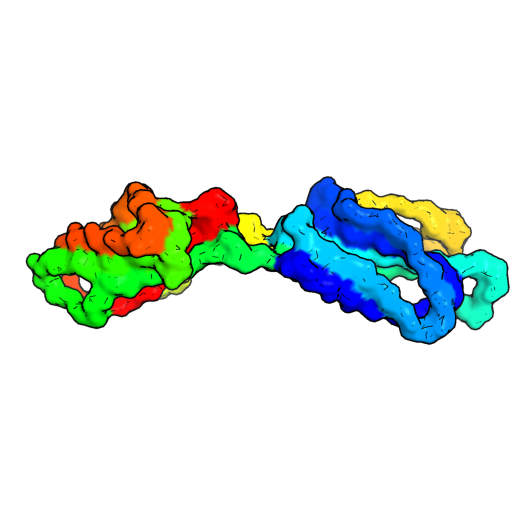 1.00 55.72 191 ARG A C 1
ATOM 1489 O O . ARG A 1 191 ? -15.682 -21.829 30.888 1.00 55.72 191 ARG A O 1
ATOM 1496 N N . PHE A 1 192 ? -13.904 -20.966 29.827 1.00 65.88 192 PHE A N 1
ATOM 1497 C CA . PHE A 1 192 ? -14.208 -19.566 30.118 1.00 65.88 192 PHE A CA 1
ATOM 1498 C C . PHE A 1 192 ? -14.922 -18.949 28.912 1.00 65.88 192 PHE A C 1
ATOM 1500 O O . PHE A 1 192 ? -14.702 -19.375 27.780 1.00 65.88 192 PHE A O 1
ATOM 1507 N N . LYS A 1 193 ? -15.818 -17.981 29.134 1.00 71.19 193 LYS A N 1
ATOM 1508 C CA . LYS A 1 193 ? -16.419 -17.218 28.030 1.00 71.19 193 LYS A CA 1
ATOM 1509 C C . LYS A 1 193 ? -15.372 -16.206 27.544 1.00 71.19 193 LYS A C 1
ATOM 1511 O O . LYS A 1 193 ? -15.076 -15.292 28.313 1.00 71.19 193 LYS A O 1
ATOM 1516 N N . PRO A 1 194 ? -14.808 -16.350 26.331 1.00 76.38 194 PRO A N 1
ATOM 1517 C CA . PRO A 1 194 ? -13.805 -15.415 25.839 1.00 76.38 194 PRO A CA 1
ATOM 1518 C C . PRO A 1 194 ? -14.440 -14.053 25.545 1.00 76.38 194 PRO A C 1
ATOM 1520 O O . PRO A 1 194 ? -15.624 -13.956 25.199 1.00 76.38 194 PRO A O 1
ATOM 1523 N N . VAL A 1 195 ? -13.647 -12.991 25.659 1.00 84.00 195 VAL A N 1
ATOM 1524 C CA . VAL A 1 195 ? -14.064 -11.651 25.242 1.00 84.00 195 VAL A CA 1
ATOM 1525 C C . VAL A 1 195 ? -13.847 -11.537 23.741 1.00 84.00 195 VAL A C 1
ATOM 1527 O O . VAL A 1 195 ? -12.721 -11.430 23.276 1.00 84.00 195 VAL A O 1
ATOM 1530 N N . VAL A 1 196 ? -14.937 -11.562 22.977 1.00 89.81 196 VAL A N 1
ATOM 1531 C CA . VAL A 1 196 ? -14.925 -11.270 21.541 1.00 89.81 196 VAL A CA 1
ATOM 1532 C C . VAL A 1 196 ? -16.082 -10.329 21.247 1.00 89.81 196 VAL A C 1
ATOM 1534 O O . VAL A 1 196 ? -17.250 -10.664 21.458 1.00 89.81 196 VAL A O 1
ATOM 1537 N N . ARG A 1 197 ? -15.769 -9.120 20.791 1.00 91.62 197 ARG A N 1
ATOM 1538 C CA . ARG A 1 197 ? -16.751 -8.136 20.336 1.00 91.62 197 ARG A CA 1
ATOM 1539 C C . ARG A 1 197 ? -16.290 -7.553 19.017 1.00 91.62 197 ARG A C 1
ATOM 1541 O O . ARG A 1 197 ? -15.144 -7.149 18.895 1.00 91.62 197 ARG A O 1
ATOM 1548 N N . PHE A 1 198 ? -17.203 -7.473 18.064 1.00 93.56 198 PHE A N 1
ATOM 1549 C CA . PHE A 1 198 ? -16.992 -6.828 16.778 1.00 93.56 198 PHE A CA 1
ATOM 1550 C C . PHE A 1 198 ? -18.189 -5.922 16.515 1.00 93.56 198 PHE A C 1
ATOM 1552 O O . PHE A 1 198 ? -19.330 -6.383 16.566 1.00 93.56 198 PHE A O 1
ATOM 1559 N N . ILE A 1 199 ? -17.939 -4.632 16.309 1.00 94.88 199 ILE A N 1
ATOM 1560 C CA . ILE A 1 199 ? -18.978 -3.622 16.107 1.00 94.88 199 ILE A CA 1
ATOM 1561 C C . ILE A 1 199 ? -18.634 -2.702 14.933 1.00 94.88 199 ILE A C 1
ATOM 1563 O O . ILE A 1 199 ? -17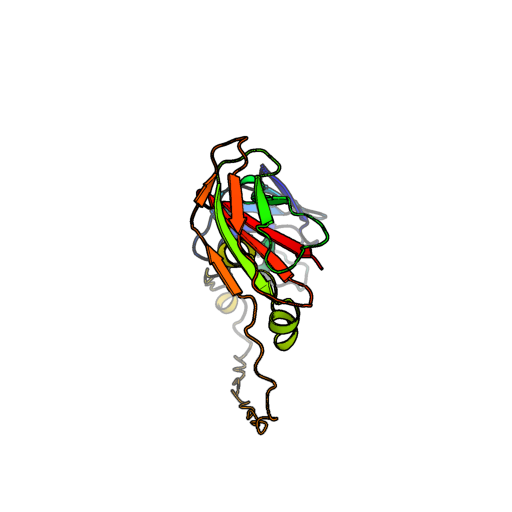.465 -2.456 14.624 1.00 94.88 199 ILE A O 1
ATOM 1567 N N . GLY A 1 200 ? -19.680 -2.164 14.309 1.00 92.25 200 GLY A N 1
ATOM 1568 C CA . GLY A 1 200 ? -19.595 -1.298 13.138 1.00 92.25 200 GLY A CA 1
ATOM 1569 C C . GLY A 1 200 ? -20.210 -1.943 11.890 1.00 92.25 200 GLY A C 1
ATOM 1570 O O . GLY A 1 200 ? -20.905 -2.954 12.008 1.00 92.25 200 GLY A O 1
ATOM 1571 N N . PRO A 1 201 ? -19.970 -1.368 10.700 1.00 95.31 201 PRO A N 1
ATOM 1572 C CA . PRO A 1 201 ? -19.116 -0.203 10.464 1.00 95.31 201 PRO A CA 1
ATOM 1573 C C . PRO A 1 201 ? -19.701 1.094 11.040 1.00 95.31 201 PRO A C 1
ATOM 1575 O O . PRO A 1 201 ? -20.915 1.254 11.147 1.00 95.31 201 PRO A O 1
ATOM 1578 N N . PHE A 1 202 ? -18.826 2.029 11.400 1.00 97.19 202 PHE A N 1
ATOM 1579 C CA . PHE A 1 202 ? -19.185 3.375 11.839 1.00 97.19 202 PHE A CA 1
ATOM 1580 C C . PHE A 1 202 ? -18.535 4.415 10.946 1.00 97.19 202 PHE A C 1
ATOM 1582 O O . PHE A 1 202 ? -17.387 4.258 10.539 1.00 97.19 202 PHE A O 1
ATOM 1589 N N . GLU A 1 203 ? -19.245 5.509 10.713 1.00 97.19 203 GLU A N 1
ATOM 1590 C CA . GLU A 1 203 ? -18.725 6.660 9.986 1.00 97.19 203 GLU A CA 1
ATOM 1591 C C . GLU A 1 203 ? -18.106 7.668 10.967 1.00 97.19 203 GLU A C 1
ATOM 1593 O O . GLU A 1 203 ? -18.721 8.053 11.970 1.00 97.19 203 GLU A O 1
ATOM 1598 N N . LEU A 1 204 ? -16.877 8.104 10.688 1.00 96.81 204 LEU A N 1
ATOM 1599 C CA . LEU A 1 204 ? -16.192 9.174 11.402 1.00 96.81 204 LEU A CA 1
ATOM 1600 C C . LEU A 1 204 ? -16.113 10.414 10.514 1.00 96.81 204 LEU A C 1
ATOM 1602 O O . LEU A 1 204 ? -15.393 10.444 9.516 1.00 96.81 204 LEU A O 1
ATOM 1606 N N . LYS A 1 205 ? -16.817 11.472 10.920 1.00 95.56 205 LYS A N 1
ATOM 1607 C CA . LYS A 1 205 ? -16.745 12.774 10.249 1.00 95.56 205 LYS A CA 1
ATOM 1608 C C . LYS A 1 205 ? -15.361 13.422 10.445 1.00 95.56 205 LYS A C 1
ATOM 1610 O O . LYS A 1 205 ? -14.758 13.234 11.503 1.00 95.56 205 LYS A O 1
ATOM 1615 N N . PRO A 1 206 ? -14.888 14.246 9.490 1.00 95.56 206 PRO A N 1
ATOM 1616 C CA . PRO A 1 206 ? -13.601 14.930 9.600 1.00 95.56 206 PRO A CA 1
ATOM 1617 C C . PRO A 1 206 ? -13.419 15.693 10.919 1.00 95.56 206 PRO A C 1
ATOM 1619 O O . PRO A 1 206 ? -14.324 16.399 11.373 1.00 95.56 206 PRO A O 1
ATOM 1622 N N . GLY A 1 207 ? -12.247 15.539 11.537 1.00 93.50 207 GLY A N 1
ATOM 1623 C CA . GLY A 1 207 ? -11.864 16.181 12.800 1.00 93.50 207 GLY A CA 1
ATOM 1624 C C . GLY A 1 207 ? -12.700 15.774 14.019 1.00 93.50 207 GLY A C 1
ATOM 1625 O O . GLY A 1 207 ? -12.591 16.405 15.071 1.00 93.50 207 GLY A O 1
ATOM 1626 N N . LYS A 1 208 ? -13.571 14.765 13.895 1.00 96.12 208 LYS A N 1
ATOM 1627 C CA . LYS A 1 208 ? -14.376 14.250 15.006 1.00 96.12 208 LYS A CA 1
ATOM 1628 C C . LYS A 1 208 ? -13.720 13.037 15.651 1.00 96.12 208 LYS A C 1
ATOM 1630 O O . LYS A 1 208 ? -12.742 12.474 15.168 1.00 96.12 208 LYS A O 1
ATOM 1635 N N . GLN A 1 209 ? -14.302 12.654 16.777 1.00 96.38 209 GLN A N 1
ATOM 1636 C CA . GLN A 1 209 ? -13.976 11.451 17.514 1.00 96.38 209 GLN A CA 1
ATOM 1637 C C . GLN A 1 209 ? -15.291 10.788 17.906 1.00 96.38 209 GLN A C 1
ATOM 1639 O O . GLN A 1 209 ? -16.182 11.450 18.442 1.00 96.38 209 GLN A O 1
ATOM 1644 N N . ASN A 1 210 ? -15.391 9.489 17.668 1.00 96.75 210 ASN A N 1
ATOM 1645 C CA . ASN A 1 210 ? -16.527 8.685 18.093 1.00 96.75 210 ASN A CA 1
ATOM 1646 C C . ASN A 1 210 ? -16.171 7.977 19.404 1.00 96.75 210 ASN A C 1
ATOM 1648 O O . ASN A 1 210 ? -15.019 7.593 19.611 1.00 96.75 210 ASN A O 1
ATOM 1652 N N . SER A 1 211 ? -17.151 7.813 20.292 1.00 96.12 211 SER A N 1
ATOM 1653 C CA . SER A 1 211 ? -16.997 7.098 21.562 1.00 96.12 211 SER A CA 1
ATOM 1654 C C . SER A 1 211 ? -17.933 5.899 21.577 1.00 96.12 211 SER A C 1
ATOM 1656 O O . SER A 1 211 ? -19.122 6.051 21.309 1.00 96.12 211 SER A O 1
ATOM 1658 N N . HIS A 1 212 ? -17.392 4.731 21.904 1.00 95.19 212 HIS A N 1
ATOM 1659 C CA . HIS A 1 212 ? -18.098 3.457 21.954 1.00 95.19 212 HIS A CA 1
ATOM 1660 C C . HIS A 1 212 ? -18.043 2.902 23.367 1.00 95.19 212 HIS A C 1
ATOM 1662 O O . HIS A 1 212 ? -16.973 2.517 23.837 1.00 95.19 212 HIS A O 1
ATOM 1668 N N . THR A 1 213 ? -19.190 2.857 24.038 1.00 93.00 213 THR A N 1
ATOM 1669 C CA . THR A 1 213 ? -19.300 2.281 25.380 1.00 93.00 213 THR A CA 1
ATOM 1670 C C . THR A 1 213 ? -19.568 0.785 25.271 1.00 93.00 213 THR A C 1
ATOM 1672 O O . THR A 1 213 ? -20.566 0.359 24.687 1.00 93.00 213 THR A O 1
ATOM 1675 N N . LEU A 1 214 ? -18.674 -0.028 25.830 1.00 88.25 214 LEU A N 1
ATOM 1676 C CA . LEU A 1 214 ? -18.716 -1.485 25.733 1.00 88.25 214 LEU A CA 1
ATOM 1677 C C . LEU A 1 214 ? -18.708 -2.115 27.122 1.00 88.25 214 LEU A C 1
ATOM 1679 O O . LEU A 1 214 ? -17.988 -1.679 28.014 1.00 88.25 214 LEU A O 1
ATOM 1683 N N . HIS A 1 215 ? -19.517 -3.159 27.305 1.00 84.69 215 HIS A N 1
ATOM 1684 C CA . HIS A 1 215 ? -19.563 -3.917 28.552 1.00 84.69 215 HIS A CA 1
ATOM 1685 C C . HIS A 1 215 ? -18.725 -5.191 28.428 1.00 84.69 215 HIS A C 1
ATOM 1687 O O . HIS A 1 215 ? -19.070 -6.098 27.651 1.00 84.69 215 HIS A O 1
ATOM 1693 N N . ILE A 1 216 ? -17.634 -5.239 29.193 1.00 81.88 216 ILE A N 1
ATOM 1694 C CA . ILE A 1 216 ? -16.734 -6.389 29.270 1.00 81.88 216 ILE A CA 1
ATOM 1695 C C . ILE A 1 216 ? -17.251 -7.317 30.378 1.00 81.88 216 ILE A C 1
ATOM 1697 O O . ILE A 1 216 ? -17.454 -6.851 31.502 1.00 81.88 216 ILE A O 1
ATOM 1701 N N . PRO A 1 217 ? -17.515 -8.603 30.074 1.00 80.44 217 PRO A N 1
ATOM 1702 C CA . PRO A 1 217 ? -17.954 -9.563 31.084 1.00 80.44 217 PRO A CA 1
ATOM 1703 C C . PRO A 1 217 ? -16.864 -9.768 32.145 1.00 80.44 217 PRO A C 1
ATOM 1705 O O . PRO A 1 217 ? -15.750 -9.270 32.003 1.00 80.44 217 PRO A O 1
ATOM 1708 N N . ASN A 1 218 ? -17.164 -10.527 33.200 1.00 81.69 218 ASN A N 1
ATOM 1709 C CA . ASN A 1 218 ? -16.149 -10.923 34.171 1.00 81.69 218 ASN A CA 1
ATOM 1710 C C . ASN A 1 218 ? -15.028 -11.725 33.481 1.00 81.69 218 ASN A C 1
ATOM 1712 O O . ASN A 1 218 ? -15.195 -12.906 33.168 1.00 81.69 218 ASN A O 1
ATOM 1716 N N . TYR A 1 219 ? -13.921 -11.047 33.194 1.00 80.06 219 TYR A N 1
ATOM 1717 C CA . TYR A 1 219 ? -12.775 -11.551 32.458 1.00 80.06 219 TYR A CA 1
ATOM 1718 C C . TYR A 1 219 ? -11.504 -11.032 33.127 1.00 80.06 219 TYR A C 1
ATOM 1720 O O . TYR A 1 219 ? -11.429 -9.864 33.502 1.00 80.06 219 TYR A O 1
ATOM 1728 N N . ILE A 1 220 ? -10.526 -11.919 33.291 1.00 80.56 220 ILE A N 1
ATOM 1729 C CA . ILE A 1 220 ? -9.229 -11.625 33.897 1.00 80.56 220 ILE A CA 1
ATOM 1730 C C . ILE A 1 220 ? -8.177 -12.005 32.863 1.00 80.56 220 ILE A C 1
ATOM 1732 O O . ILE A 1 220 ? -8.005 -13.187 32.570 1.00 80.56 220 ILE A O 1
ATOM 1736 N N . GLY A 1 221 ? -7.499 -11.007 32.310 1.00 86.12 221 GLY A N 1
ATOM 1737 C CA . GLY A 1 221 ? -6.517 -11.180 31.247 1.00 86.12 221 GLY A CA 1
ATOM 1738 C C . GLY A 1 221 ? -6.374 -9.903 30.430 1.00 86.12 221 GLY A C 1
ATOM 1739 O O . GLY A 1 221 ? -6.912 -8.863 30.800 1.00 86.12 221 GLY A O 1
ATOM 1740 N N . SER A 1 222 ? -5.667 -9.983 29.308 1.00 89.56 222 SER A N 1
ATOM 1741 C CA . SER A 1 222 ? -5.451 -8.840 28.423 1.00 89.56 222 SER A CA 1
ATOM 1742 C C . SER A 1 222 ? -6.407 -8.867 27.238 1.00 89.56 222 SER A C 1
ATOM 1744 O O . SER A 1 222 ? -6.730 -9.922 26.697 1.00 89.56 222 SER A O 1
ATOM 1746 N N . VAL A 1 223 ? -6.854 -7.688 26.815 1.00 91.44 223 VAL A N 1
ATOM 1747 C CA . VAL A 1 223 ? -7.667 -7.522 2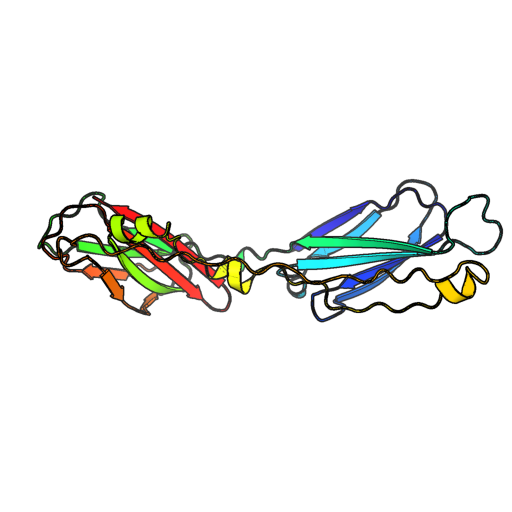5.609 1.00 91.44 223 VAL A CA 1
ATOM 1748 C C . VAL A 1 223 ? -6.958 -6.614 24.618 1.00 91.44 223 VAL A C 1
ATOM 1750 O O . VAL A 1 223 ? -6.345 -5.608 24.986 1.00 91.44 223 VAL A O 1
ATOM 1753 N N . ARG A 1 224 ? -7.087 -6.940 23.336 1.00 94.50 224 ARG A N 1
ATOM 1754 C CA . ARG A 1 224 ? -6.613 -6.128 22.221 1.00 94.50 224 ARG A CA 1
ATOM 1755 C C . ARG A 1 224 ? -7.802 -5.472 21.537 1.00 94.50 224 ARG A C 1
ATOM 1757 O O . ARG A 1 224 ? -8.703 -6.150 21.041 1.00 94.50 224 ARG A O 1
ATOM 1764 N N . ALA A 1 225 ? -7.809 -4.144 21.518 1.00 95.25 225 ALA A N 1
ATOM 1765 C CA . ALA A 1 225 ? -8.715 -3.363 20.693 1.00 95.25 225 ALA A CA 1
ATOM 1766 C C . ALA A 1 225 ? -8.070 -3.145 19.323 1.00 95.25 225 ALA A C 1
ATOM 1768 O O . ALA A 1 225 ? -6.942 -2.663 19.246 1.00 95.25 225 ALA A O 1
ATOM 1769 N N . MET A 1 226 ? -8.788 -3.472 18.256 1.00 97.75 226 MET A N 1
ATOM 1770 C CA . 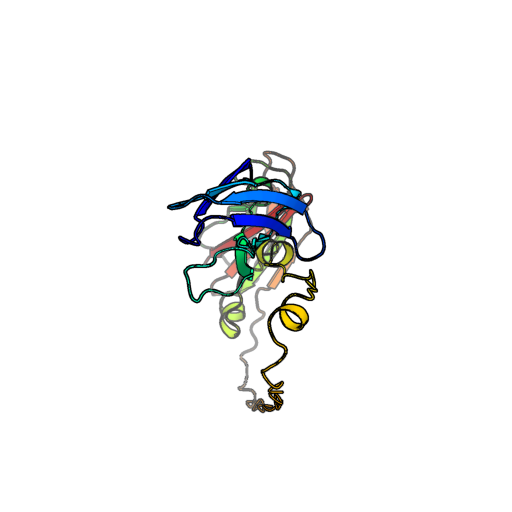MET A 1 226 ? -8.333 -3.352 16.875 1.00 97.75 226 MET A CA 1
ATOM 1771 C C . MET A 1 226 ? -9.319 -2.498 16.090 1.00 97.75 226 MET A C 1
ATOM 1773 O O . MET A 1 226 ? -10.530 -2.718 16.142 1.00 97.75 226 MET A O 1
ATOM 1777 N N . VAL A 1 227 ? -8.802 -1.529 15.348 1.00 97.88 227 VAL A N 1
ATOM 1778 C CA . VAL A 1 227 ? -9.566 -0.702 14.420 1.00 97.88 227 VAL A CA 1
ATOM 1779 C C . VAL A 1 227 ? -9.048 -0.953 13.018 1.00 97.88 227 VAL A C 1
ATOM 1781 O O . VAL A 1 227 ? -7.849 -0.863 12.774 1.00 97.88 227 VAL A O 1
ATOM 1784 N N . ILE A 1 228 ? -9.969 -1.224 12.099 1.00 97.81 228 ILE A N 1
ATOM 1785 C CA . ILE A 1 228 ? -9.700 -1.295 10.661 1.00 97.81 228 ILE A CA 1
ATOM 1786 C C . ILE A 1 228 ? -10.560 -0.222 10.011 1.00 97.81 228 ILE A C 1
ATOM 1788 O O . ILE A 1 228 ? -11.764 -0.164 10.265 1.00 97.81 228 ILE A O 1
ATOM 1792 N N . ALA A 1 229 ? -9.943 0.639 9.209 1.00 97.62 229 ALA A N 1
ATOM 1793 C CA . ALA A 1 229 ? -10.579 1.799 8.610 1.00 97.62 229 ALA A CA 1
ATOM 1794 C C . ALA A 1 229 ? -10.360 1.857 7.095 1.00 97.62 229 ALA A C 1
ATOM 1796 O O . ALA A 1 229 ? -9.314 1.452 6.584 1.00 97.62 229 ALA A O 1
ATOM 1797 N N . GLY A 1 230 ? -11.345 2.416 6.395 1.00 97.31 230 GLY A N 1
ATOM 1798 C CA . GLY A 1 230 ? -11.305 2.689 4.967 1.00 97.31 230 GLY A CA 1
ATOM 1799 C C . GLY A 1 230 ? -12.051 3.974 4.601 1.00 97.31 230 GLY A C 1
ATOM 1800 O O . GLY A 1 230 ? -13.085 4.302 5.186 1.00 97.31 230 GLY A O 1
ATOM 1801 N N . ASP A 1 231 ? -11.532 4.701 3.617 1.00 96.62 231 ASP A N 1
ATOM 1802 C CA . ASP A 1 231 ? -12.193 5.833 2.962 1.00 96.62 231 ASP A CA 1
ATOM 1803 C C . ASP A 1 231 ? -11.687 5.959 1.527 1.00 96.62 231 ASP A C 1
ATOM 1805 O O . ASP A 1 231 ? -10.522 6.278 1.323 1.00 96.62 231 ASP A O 1
ATOM 1809 N N . ARG A 1 232 ? -12.554 5.735 0.531 1.00 93.44 232 ARG A N 1
ATOM 1810 C CA . ARG A 1 232 ? -12.274 6.019 -0.894 1.00 93.44 232 ARG A CA 1
ATOM 1811 C C . ARG A 1 232 ? -10.873 5.581 -1.365 1.00 93.44 232 ARG A C 1
ATOM 1813 O O . ARG A 1 232 ? -10.118 6.377 -1.909 1.00 93.44 232 ARG A O 1
ATOM 1820 N N . GLY A 1 233 ? -10.527 4.313 -1.138 1.00 92.44 233 GLY A N 1
ATOM 1821 C CA . GLY A 1 233 ? -9.235 3.744 -1.545 1.00 92.44 233 GLY A CA 1
ATOM 1822 C C . GLY A 1 233 ? -8.074 4.024 -0.586 1.00 92.44 233 GLY A C 1
ATOM 1823 O O . GLY A 1 233 ? -6.992 3.479 -0.788 1.00 92.44 233 GLY A O 1
ATOM 1824 N N . ALA A 1 234 ? -8.287 4.811 0.470 1.00 96.25 234 ALA A N 1
ATOM 1825 C CA . ALA A 1 234 ? -7.373 4.918 1.593 1.00 96.25 234 ALA A CA 1
ATOM 1826 C C . ALA A 1 234 ? -7.744 3.915 2.689 1.00 96.25 234 ALA A C 1
ATOM 1828 O O . ALA A 1 234 ? -8.923 3.728 2.991 1.00 96.25 234 ALA A O 1
ATOM 1829 N N . TYR A 1 235 ? -6.741 3.300 3.305 1.00 97.69 235 TYR A N 1
ATOM 1830 C CA . TYR A 1 235 ? -6.915 2.276 4.328 1.00 97.69 235 TYR A CA 1
ATOM 1831 C C . TYR A 1 235 ? -5.952 2.501 5.484 1.00 97.69 235 TYR A C 1
ATOM 1833 O O . TYR A 1 235 ? -4.868 3.062 5.320 1.00 97.69 235 TYR A O 1
ATOM 1841 N N . GLY A 1 236 ? -6.346 2.048 6.666 1.00 97.00 236 GLY A N 1
ATOM 1842 C CA . GLY A 1 236 ? -5.502 2.100 7.848 1.00 97.00 236 GLY A CA 1
ATOM 1843 C C . GLY A 1 236 ? -5.967 1.115 8.899 1.00 97.00 236 GLY A C 1
ATOM 1844 O O . GLY A 1 236 ? -7.137 0.734 8.941 1.00 97.00 236 GLY A O 1
ATOM 1845 N N . SER A 1 237 ? -5.050 0.721 9.765 1.00 97.62 237 SER A N 1
ATOM 1846 C CA . SER A 1 237 ? -5.358 -0.080 10.938 1.00 97.62 237 SER A CA 1
ATOM 1847 C C . SER A 1 237 ? -4.633 0.473 12.156 1.00 97.62 237 SER A C 1
ATOM 1849 O O . SER A 1 237 ? -3.626 1.172 12.044 1.00 97.62 237 SER A O 1
ATOM 1851 N N . ALA A 1 238 ? -5.190 0.204 13.329 1.00 97.69 238 ALA A N 1
ATOM 1852 C CA . ALA A 1 238 ? -4.573 0.516 14.604 1.00 97.69 238 ALA A CA 1
ATOM 1853 C C . ALA A 1 238 ? -4.938 -0.564 15.609 1.00 97.69 238 ALA A C 1
ATOM 1855 O O . ALA A 1 238 ? -6.047 -1.096 15.585 1.00 97.69 238 ALA A O 1
ATOM 1856 N N . GLU A 1 239 ? -4.027 -0.841 16.527 1.00 96.31 239 GLU A N 1
ATOM 1857 C CA . GLU A 1 239 ? -4.279 -1.733 17.645 1.00 96.31 239 GLU A CA 1
ATOM 1858 C C . GLU A 1 239 ? -3.803 -1.101 18.942 1.00 96.31 239 GLU A C 1
ATOM 1860 O O . GLU A 1 239 ? -2.922 -0.237 18.962 1.00 96.31 239 GLU A O 1
ATOM 1865 N N . LYS A 1 240 ? -4.426 -1.510 20.040 1.00 95.12 240 LYS A N 1
ATOM 1866 C CA . LYS A 1 240 ? -3.987 -1.142 21.375 1.00 95.12 240 LYS A CA 1
ATOM 1867 C C . LYS A 1 240 ? -4.332 -2.270 22.335 1.00 95.12 240 LYS A C 1
ATOM 1869 O O . LYS A 1 240 ? -5.455 -2.772 22.333 1.00 95.12 240 LYS A O 1
ATOM 1874 N N . GLN A 1 241 ? -3.363 -2.656 23.150 1.00 92.38 241 GLN A N 1
ATOM 1875 C CA . GLN A 1 241 ? -3.518 -3.675 24.181 1.00 92.38 241 GLN A CA 1
ATOM 1876 C C . GLN A 1 241 ? -3.870 -3.017 25.519 1.00 92.38 241 GLN A C 1
ATOM 1878 O O . GLN A 1 241 ? -3.483 -1.874 25.786 1.00 92.38 241 GLN A O 1
ATOM 1883 N N . CYS A 1 242 ? -4.629 -3.727 26.345 1.00 88.12 242 CYS A N 1
ATOM 1884 C CA . CYS A 1 242 ? -5.032 -3.299 27.677 1.00 88.12 242 CYS A CA 1
ATOM 1885 C C . CYS A 1 242 ? -5.112 -4.493 28.633 1.00 88.12 242 CYS A C 1
ATOM 1887 O O . CYS A 1 242 ? -5.387 -5.609 28.186 1.00 88.12 242 CYS A O 1
ATOM 1889 N N . GLN A 1 243 ? -4.868 -4.247 29.922 1.00 80.25 243 GLN A N 1
ATOM 1890 C CA . GLN A 1 243 ? -4.906 -5.249 30.996 1.00 80.25 243 GLN A CA 1
ATOM 1891 C C . GLN A 1 243 ? -6.145 -5.139 31.883 1.00 80.25 243 GLN A C 1
ATOM 1893 O O . GLN A 1 243 ? -6.768 -4.056 31.926 1.00 80.25 243 GLN A O 1
#

Sequence (243 aa):
MGEEVQIKLPKSGVGRVLVSIESGSKMVQAFWKDNAEGENQVSFKATEEMSPNVYVHLTYVQPHKNVENDRPIRLYGVQQIKVEDPATHLAPVIGMPAQLAPEKPVDIKVSEKNGRHMTYTLAIVDDGLLDLTNFETPNAWSVFYAREALGIKTWDMYGYVAGAFTGDMSGLLQLGGDEYIQEQDPKKANRFKPVVRFIGPFELKPGKQNSHTLHIPNYIGSVRAMVIAGDRGAYGSAEKQCQ

Solvent-accessible surface area (backbone atoms only — not comparable to full-atom values): 14666 Å² total; per-residue (Å²): 82,76,48,76,47,78,45,79,44,76,77,76,43,59,33,38,30,42,41,34,35,29,32,43,83,48,78,77,47,72,49,78,43,81,36,57,77,52,87,42,71,51,73,50,69,40,49,78,90,34,50,45,32,29,32,42,41,37,39,37,37,46,60,88,75,84,66,94,60,95,68,69,62,61,49,73,50,77,45,82,44,81,30,56,60,77,81,35,56,44,51,48,42,81,48,59,69,67,63,67,66,58,71,37,79,42,64,40,32,43,36,36,78,86,27,52,60,36,37,32,34,45,34,38,34,33,39,73,65,34,56,77,70,68,61,71,82,66,54,63,40,65,63,79,53,37,84,66,61,81,57,70,83,87,83,81,62,62,64,73,75,75,43,96,78,75,82,89,81,84,79,86,82,81,88,84,87,87,83,86,85,82,87,79,83,86,71,90,74,83,87,70,86,76,55,73,47,78,48,69,79,42,82,40,57,62,70,47,69,50,75,47,78,41,78,46,63,87,64,89,67,43,37,33,40,37,37,40,35,40,44,96,84,14,19,20,45,36,74,48,73,29,60